Protein AF-I0PYH5-F1 (afdb_monomer_lite)

Structure (mmCIF, N/CA/C/O backbone):
data_AF-I0PYH5-F1
#
_entry.id   AF-I0PYH5-F1
#
loop_
_atom_site.group_PDB
_atom_site.id
_atom_site.type_symbol
_atom_site.label_atom_id
_atom_site.label_alt_id
_atom_site.label_comp_id
_atom_site.label_asym_id
_atom_site.label_entity_id
_atom_site.label_seq_id
_atom_site.pdbx_PDB_ins_code
_atom_site.Cartn_x
_atom_site.Cartn_y
_atom_site.Cartn_z
_atom_site.occupancy
_atom_site.B_iso_or_equiv
_atom_site.auth_seq_id
_atom_site.auth_comp_id
_atom_site.auth_asym_id
_atom_site.auth_atom_id
_atom_site.pdbx_PDB_model_num
ATOM 1 N N . MET A 1 1 ? 1.969 15.419 29.209 1.00 42.38 1 MET A N 1
ATOM 2 C CA . MET A 1 1 ? 2.227 13.963 29.128 1.00 42.38 1 MET A CA 1
ATOM 3 C C . MET A 1 1 ? 2.854 13.671 27.768 1.00 42.38 1 MET A C 1
ATOM 5 O O . MET A 1 1 ? 2.198 13.910 26.761 1.00 42.38 1 MET A O 1
ATOM 9 N N . MET A 1 2 ? 4.132 13.279 27.702 1.00 46.84 2 MET A N 1
ATOM 10 C CA . MET A 1 2 ? 4.764 12.948 26.416 1.00 46.84 2 MET A CA 1
ATOM 11 C C . MET A 1 2 ? 4.139 11.667 25.868 1.00 46.84 2 MET A C 1
ATOM 13 O O . MET A 1 2 ? 4.071 10.659 26.568 1.00 46.84 2 MET A O 1
ATOM 17 N N . LYS A 1 3 ? 3.662 11.707 24.624 1.00 62.41 3 LYS A N 1
ATOM 18 C CA . LYS A 1 3 ? 3.151 10.519 23.942 1.00 62.41 3 LYS A CA 1
ATOM 19 C C . LYS A 1 3 ? 4.318 9.551 23.740 1.00 62.41 3 LYS A C 1
ATOM 21 O O . LYS A 1 3 ? 5.244 9.860 22.994 1.00 62.41 3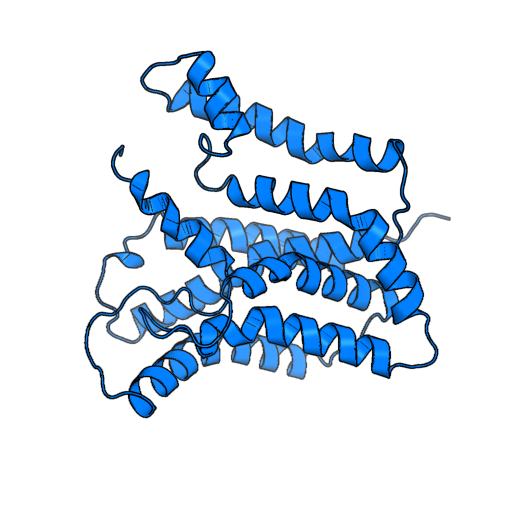 LYS A O 1
ATOM 26 N N . GLN A 1 4 ? 4.281 8.409 24.421 1.00 73.75 4 GLN A N 1
ATOM 27 C CA . GLN A 1 4 ? 5.306 7.378 24.297 1.00 73.75 4 GLN A CA 1
ATOM 28 C C . GLN A 1 4 ? 5.344 6.867 22.849 1.00 73.75 4 GLN A C 1
ATOM 30 O O . GLN A 1 4 ? 4.302 6.625 22.233 1.00 73.75 4 GLN A O 1
ATOM 35 N N . ARG A 1 5 ? 6.547 6.779 22.277 1.00 79.62 5 ARG A N 1
ATOM 36 C CA . ARG A 1 5 ? 6.748 6.363 20.886 1.00 79.62 5 ARG A CA 1
ATOM 37 C C . ARG A 1 5 ? 6.525 4.858 20.761 1.00 79.62 5 ARG A C 1
ATOM 39 O O . ARG A 1 5 ? 7.160 4.077 21.462 1.00 79.62 5 ARG A O 1
ATOM 46 N N . GLU A 1 6 ? 5.649 4.460 19.846 1.00 84.06 6 GLU A N 1
ATOM 47 C CA . GLU A 1 6 ? 5.423 3.053 19.517 1.00 84.06 6 GLU A CA 1
ATOM 48 C C . GLU A 1 6 ? 6.505 2.581 18.537 1.00 84.06 6 GLU A C 1
ATOM 50 O O . GLU A 1 6 ? 6.592 3.081 17.418 1.00 84.06 6 GLU A O 1
ATOM 55 N N . ILE A 1 7 ? 7.327 1.615 18.953 1.00 88.06 7 ILE A N 1
ATOM 56 C CA . ILE A 1 7 ? 8.445 1.099 18.142 1.00 88.06 7 ILE A CA 1
ATOM 57 C C . ILE A 1 7 ? 7.942 0.229 16.975 1.00 88.06 7 ILE A C 1
ATOM 59 O O . ILE A 1 7 ? 8.527 0.237 15.895 1.00 88.06 7 ILE A O 1
ATOM 63 N N . GLY A 1 8 ? 6.832 -0.494 17.163 1.00 87.38 8 GLY A N 1
ATOM 64 C CA . GLY A 1 8 ? 6.291 -1.434 16.172 1.00 87.38 8 GLY A CA 1
ATOM 65 C C . GLY A 1 8 ? 6.062 -0.817 14.784 1.00 87.38 8 GLY A C 1
ATOM 66 O O . GLY A 1 8 ? 6.640 -1.306 13.813 1.00 87.38 8 GLY A O 1
ATOM 67 N N . PRO A 1 9 ? 5.291 0.280 14.660 1.00 90.25 9 PRO A N 1
ATOM 68 C CA . PRO A 1 9 ? 5.070 0.936 13.372 1.00 90.25 9 PRO A CA 1
ATOM 69 C C . PRO A 1 9 ? 6.349 1.426 12.682 1.00 90.25 9 PRO A C 1
ATOM 71 O O . PRO A 1 9 ? 6.395 1.468 11.454 1.00 90.25 9 PRO A O 1
ATOM 74 N N . ASP A 1 10 ? 7.386 1.783 13.443 1.00 91.56 10 ASP A N 1
ATOM 75 C CA . ASP A 1 10 ? 8.669 2.200 12.875 1.00 91.56 10 ASP A CA 1
ATOM 76 C C . ASP A 1 10 ? 9.444 1.011 12.297 1.00 91.56 10 ASP A C 1
ATOM 78 O O . ASP A 1 10 ? 9.958 1.117 11.187 1.00 91.56 10 ASP A O 1
ATOM 82 N N . ILE A 1 11 ? 9.442 -0.144 12.975 1.00 90.94 11 ILE A N 1
ATOM 83 C CA . ILE A 1 11 ? 10.010 -1.392 12.435 1.00 90.94 11 ILE A CA 1
ATOM 84 C C . ILE A 1 11 ? 9.300 -1.782 11.137 1.00 90.94 11 ILE A C 1
ATOM 86 O O . ILE A 1 11 ? 9.958 -2.062 10.136 1.00 90.94 11 ILE A O 1
ATOM 90 N N . ILE A 1 12 ? 7.963 -1.764 11.132 1.00 91.44 12 ILE A N 1
ATOM 91 C CA . ILE A 1 12 ? 7.174 -2.110 9.942 1.00 91.44 12 ILE A CA 1
ATOM 92 C C . ILE A 1 12 ? 7.455 -1.136 8.795 1.00 91.44 12 ILE A C 1
ATOM 94 O O . ILE A 1 12 ? 7.574 -1.565 7.650 1.00 91.44 12 ILE A O 1
ATOM 98 N N . ARG A 1 13 ? 7.610 0.162 9.084 1.00 92.12 13 ARG A N 1
ATOM 99 C CA . ARG A 1 13 ? 7.953 1.163 8.068 1.00 92.12 13 ARG A CA 1
ATOM 100 C C . ARG A 1 13 ? 9.340 0.912 7.479 1.00 92.12 13 ARG A C 1
ATOM 102 O O . ARG A 1 13 ? 9.485 0.956 6.263 1.00 92.12 13 ARG A O 1
ATOM 109 N N . THR A 1 14 ? 10.338 0.624 8.313 1.00 93.81 14 THR A N 1
ATOM 110 C CA . THR A 1 14 ? 11.689 0.287 7.842 1.00 93.81 14 THR A CA 1
ATOM 111 C C . THR A 1 14 ? 11.676 -0.984 6.996 1.00 93.81 14 THR A C 1
ATOM 113 O O . THR A 1 14 ? 12.251 -0.995 5.911 1.00 93.81 14 THR A O 1
ATOM 116 N N . LEU A 1 15 ? 10.960 -2.024 7.435 1.00 91.56 15 LEU A N 1
ATOM 117 C CA . LEU A 1 15 ? 10.796 -3.255 6.664 1.00 91.56 15 LEU A CA 1
ATOM 118 C C . LEU A 1 15 ? 10.130 -2.986 5.308 1.00 91.56 15 LEU A C 1
ATOM 120 O O . LEU A 1 15 ? 10.622 -3.462 4.293 1.00 91.56 15 LEU A O 1
ATOM 124 N N . ALA A 1 16 ? 9.062 -2.185 5.273 1.00 90.81 16 ALA A N 1
ATOM 125 C CA . ALA A 1 16 ? 8.373 -1.829 4.036 1.00 90.81 16 ALA A CA 1
ATOM 126 C C . ALA A 1 16 ? 9.306 -1.134 3.031 1.00 90.81 16 ALA A C 1
ATOM 128 O O . ALA A 1 16 ? 9.303 -1.490 1.854 1.00 90.81 16 ALA A O 1
ATOM 129 N N . ILE A 1 17 ? 10.143 -0.195 3.494 1.00 91.88 17 ILE A N 1
ATOM 130 C CA . ILE A 1 17 ? 11.140 0.489 2.653 1.00 91.88 17 ILE A CA 1
ATOM 131 C C . ILE A 1 17 ? 12.139 -0.519 2.076 1.00 91.88 17 ILE A C 1
ATOM 133 O O . ILE A 1 17 ? 12.365 -0.524 0.868 1.00 91.88 17 ILE A O 1
ATOM 137 N N . VAL A 1 18 ? 12.697 -1.397 2.916 1.00 92.12 18 VAL A N 1
ATOM 138 C CA . VAL A 1 18 ? 13.631 -2.444 2.470 1.00 92.12 18 VAL A CA 1
ATOM 139 C C . VAL A 1 18 ? 12.963 -3.357 1.439 1.00 92.12 18 VAL A C 1
ATOM 141 O O . VAL A 1 18 ? 13.536 -3.603 0.383 1.00 92.12 18 VAL A O 1
ATOM 144 N N . CYS A 1 19 ? 11.728 -3.796 1.694 1.00 87.81 19 CYS A N 1
ATOM 145 C CA . CYS A 1 19 ? 10.962 -4.623 0.766 1.00 87.81 19 CYS A CA 1
ATOM 146 C C . CYS A 1 19 ? 10.748 -3.947 -0.592 1.00 87.81 19 CYS A C 1
ATOM 148 O O . CYS A 1 19 ? 10.952 -4.595 -1.613 1.00 87.81 19 CYS A O 1
ATOM 150 N N . VAL A 1 20 ? 10.398 -2.657 -0.626 1.00 86.50 20 VAL A N 1
ATOM 151 C CA . VAL A 1 20 ? 10.224 -1.912 -1.886 1.00 86.50 20 VAL A CA 1
ATOM 152 C C . VAL A 1 20 ? 11.539 -1.826 -2.663 1.00 86.50 20 VAL A C 1
ATOM 154 O O . VAL A 1 20 ? 11.567 -2.156 -3.847 1.00 86.50 20 VAL A O 1
ATOM 157 N N . VAL A 1 21 ? 12.642 -1.458 -2.003 1.00 87.88 21 VAL A N 1
ATOM 158 C CA . VAL A 1 21 ? 13.963 -1.363 -2.650 1.00 87.88 21 VAL A CA 1
ATOM 159 C C . VAL A 1 21 ? 14.399 -2.720 -3.210 1.00 87.88 21 VAL A C 1
ATOM 161 O O . VAL A 1 21 ? 14.763 -2.816 -4.382 1.00 87.88 21 VAL A O 1
ATOM 164 N N . CYS A 1 22 ? 14.304 -3.785 -2.410 1.00 85.81 22 CYS A N 1
ATOM 165 C CA . CYS A 1 22 ? 14.630 -5.138 -2.856 1.00 85.81 22 CYS A CA 1
ATOM 166 C C . CYS A 1 22 ? 13.692 -5.614 -3.977 1.00 85.81 22 CYS A C 1
ATOM 168 O O . CYS A 1 22 ? 14.152 -6.235 -4.931 1.00 85.81 22 CYS A O 1
ATOM 170 N N . GLY A 1 23 ? 12.397 -5.302 -3.908 1.00 81.25 23 GLY A N 1
ATOM 171 C CA . GLY A 1 23 ? 11.419 -5.669 -4.932 1.00 81.25 23 GLY A CA 1
ATOM 172 C C . GLY A 1 23 ? 11.728 -5.047 -6.297 1.00 81.25 23 GLY A C 1
ATOM 173 O O . GLY A 1 23 ? 11.712 -5.752 -7.310 1.00 81.25 23 GLY A O 1
ATOM 174 N N . HIS A 1 24 ? 12.092 -3.759 -6.327 1.00 80.50 24 HIS A N 1
ATOM 175 C CA . HIS A 1 24 ? 12.558 -3.097 -7.551 1.00 80.50 24 HIS A CA 1
ATOM 176 C C . HIS A 1 24 ? 13.900 -3.648 -8.032 1.00 80.50 24 HIS A C 1
ATOM 178 O O . HIS A 1 24 ? 14.082 -3.849 -9.230 1.00 80.50 24 HIS A O 1
ATOM 184 N N . PHE A 1 25 ? 14.831 -3.950 -7.125 1.00 82.88 25 PHE A N 1
ATOM 185 C CA . PHE A 1 25 ? 16.087 -4.590 -7.508 1.00 82.88 25 PHE A CA 1
ATOM 186 C C . PHE A 1 25 ? 15.832 -5.912 -8.249 1.00 82.88 25 PHE A C 1
ATOM 188 O O . PHE A 1 25 ? 16.255 -6.057 -9.392 1.00 82.88 25 PHE A O 1
ATOM 195 N N . PHE A 1 26 ? 15.052 -6.826 -7.664 1.00 74.38 26 PHE A N 1
ATOM 196 C CA . PHE A 1 26 ? 14.751 -8.121 -8.283 1.00 74.38 26 PHE A CA 1
ATOM 197 C C . PHE A 1 26 ? 13.955 -8.003 -9.585 1.00 74.38 26 PHE A C 1
ATOM 199 O O . PHE A 1 26 ? 14.186 -8.773 -10.512 1.00 74.38 26 PHE A O 1
ATOM 206 N N . THR A 1 27 ? 13.011 -7.068 -9.674 1.00 70.12 27 THR A N 1
ATOM 207 C CA . THR A 1 27 ? 12.113 -6.986 -10.837 1.00 70.12 27 THR A CA 1
ATOM 208 C C . THR A 1 27 ? 12.753 -6.291 -12.038 1.00 70.12 27 THR A C 1
ATOM 210 O O . THR A 1 27 ? 12.407 -6.621 -13.168 1.00 70.12 27 THR A O 1
ATOM 213 N N . VAL A 1 28 ? 13.681 -5.361 -11.800 1.00 71.06 28 VAL A N 1
ATOM 214 C CA . VAL A 1 28 ? 14.139 -4.391 -12.812 1.00 71.06 28 VAL A CA 1
ATOM 215 C C . VAL A 1 28 ? 15.631 -4.503 -13.089 1.00 71.06 28 VAL A C 1
ATOM 217 O O . VAL A 1 28 ? 16.071 -4.252 -14.202 1.00 71.06 28 VAL A O 1
ATOM 220 N N . ASN A 1 29 ? 16.418 -4.876 -12.079 1.00 76.12 29 ASN A N 1
ATOM 221 C CA . ASN A 1 29 ? 17.879 -4.893 -12.155 1.00 76.12 29 ASN A CA 1
ATOM 222 C C . ASN A 1 29 ? 18.447 -6.317 -12.197 1.00 76.12 29 ASN A C 1
ATOM 224 O O . ASN A 1 29 ? 19.650 -6.510 -12.035 1.00 76.12 29 ASN A O 1
ATOM 228 N N . THR A 1 30 ? 17.595 -7.327 -12.396 1.00 76.81 30 THR A N 1
ATOM 229 C CA . THR A 1 30 ? 18.032 -8.712 -12.587 1.00 76.81 30 THR A CA 1
ATOM 230 C C . THR A 1 30 ? 17.324 -9.334 -13.788 1.00 76.81 30 THR A C 1
ATOM 232 O O . THR A 1 30 ? 16.155 -9.024 -14.028 1.00 76.81 30 THR A O 1
ATOM 235 N N . PRO A 1 31 ? 17.970 -10.272 -14.504 1.00 75.88 31 PRO A N 1
ATOM 236 C CA . PRO A 1 31 ? 17.343 -10.994 -15.608 1.00 75.88 31 PRO A CA 1
ATOM 237 C C . PRO A 1 31 ? 16.357 -12.070 -15.120 1.00 75.88 31 PRO A C 1
ATOM 239 O O . PRO A 1 31 ? 15.956 -12.922 -15.902 1.00 75.88 31 PRO A O 1
ATOM 242 N N . TYR A 1 32 ? 15.947 -12.064 -13.843 1.00 71.44 32 TYR A N 1
ATOM 243 C CA . TYR A 1 32 ? 15.114 -13.111 -13.238 1.00 71.44 32 TYR A CA 1
ATOM 244 C C . TYR A 1 32 ? 13.822 -13.389 -14.023 1.00 71.44 32 TYR A C 1
ATOM 246 O O . TYR A 1 32 ? 13.386 -14.531 -14.109 1.00 71.44 32 TYR A O 1
ATOM 254 N N . ASN A 1 33 ? 13.216 -12.356 -14.618 1.00 70.00 33 ASN A N 1
ATOM 255 C CA . ASN A 1 33 ? 11.992 -12.493 -15.418 1.00 70.00 33 ASN A CA 1
ATOM 256 C C . ASN A 1 33 ? 12.241 -12.939 -16.871 1.00 70.00 33 ASN A C 1
ATOM 258 O O . ASN A 1 33 ? 11.284 -13.148 -17.606 1.00 70.00 33 ASN A O 1
ATOM 262 N N . GLN A 1 34 ? 13.500 -13.026 -17.297 1.00 72.69 34 GLN A N 1
ATOM 263 C CA . GLN A 1 34 ? 13.917 -13.299 -18.678 1.00 72.69 34 GLN A CA 1
ATOM 264 C C . GLN A 1 34 ? 14.589 -14.671 -18.828 1.00 72.69 34 GLN A C 1
ATOM 266 O O . GLN A 1 34 ? 14.938 -15.067 -19.936 1.00 72.69 34 GLN A O 1
ATOM 271 N N . VAL A 1 35 ? 14.786 -15.392 -17.724 1.00 73.56 35 VAL A N 1
ATOM 272 C CA . VAL A 1 35 ? 15.445 -16.700 -17.695 1.00 73.56 35 V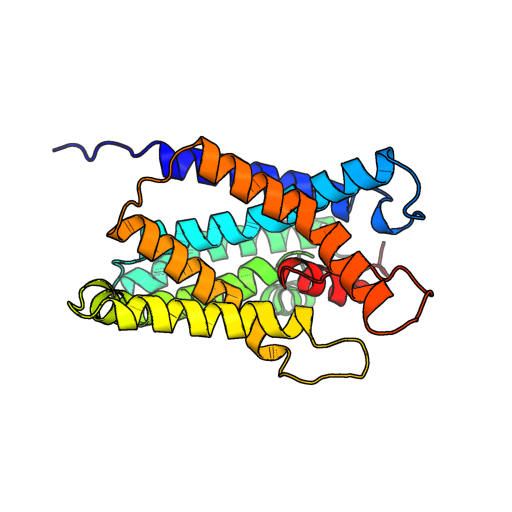AL A CA 1
ATOM 273 C C . VAL A 1 35 ? 14.453 -17.797 -17.324 1.00 73.56 35 VAL A C 1
ATOM 275 O O . VAL A 1 35 ? 13.476 -17.561 -16.610 1.00 73.56 35 VAL A O 1
ATOM 278 N N . LEU A 1 36 ? 14.711 -19.012 -17.808 1.00 70.81 36 LEU A N 1
ATOM 279 C CA . LEU A 1 36 ? 13.905 -20.183 -17.478 1.00 70.81 36 LEU A CA 1
ATOM 280 C C . LEU A 1 36 ? 13.942 -20.452 -15.968 1.00 70.81 36 LEU A C 1
ATOM 282 O O . LEU A 1 36 ? 14.984 -20.356 -15.316 1.00 70.81 36 LEU A O 1
ATOM 286 N N . PHE A 1 37 ? 12.785 -20.792 -15.405 1.00 72.19 37 PHE A N 1
ATOM 287 C CA . PHE A 1 37 ? 12.677 -21.144 -13.996 1.00 72.19 37 PHE A CA 1
ATOM 288 C C . PHE A 1 37 ? 13.146 -22.589 -13.792 1.00 72.19 37 PHE A C 1
ATOM 290 O O . PHE A 1 37 ? 12.361 -23.527 -13.914 1.00 72.19 37 PHE A O 1
ATOM 297 N N . GLU A 1 38 ? 14.429 -22.771 -13.480 1.00 72.56 38 GLU A N 1
ATOM 298 C CA . GLU A 1 38 ? 15.029 -24.096 -13.306 1.00 72.56 38 GLU A CA 1
ATOM 299 C C . GLU A 1 38 ? 15.900 -24.188 -12.042 1.00 72.56 38 GLU A C 1
ATOM 301 O O . GLU A 1 38 ? 16.712 -23.313 -11.734 1.00 72.56 38 GLU A O 1
ATOM 306 N N . GLY A 1 39 ? 15.736 -25.286 -11.298 1.00 76.19 39 GLY A N 1
ATOM 307 C CA . GLY A 1 39 ? 16.551 -25.613 -10.127 1.00 76.19 39 GLY A CA 1
ATOM 308 C C . GLY A 1 39 ? 16.188 -24.880 -8.825 1.00 76.19 39 GLY A C 1
ATOM 309 O O . GLY A 1 39 ? 15.356 -23.974 -8.763 1.00 76.19 39 GLY A O 1
ATOM 310 N N . GLY A 1 40 ? 16.841 -25.295 -7.733 1.00 72.31 40 GLY A N 1
ATOM 311 C CA . GLY A 1 40 ? 16.576 -24.772 -6.384 1.00 72.31 40 GLY A CA 1
ATOM 312 C C . GLY A 1 40 ? 16.996 -23.310 -6.176 1.00 72.31 40 GLY A C 1
ATOM 313 O O . GLY A 1 40 ? 16.392 -22.610 -5.365 1.00 72.31 40 GLY A O 1
ATOM 314 N N . GLY A 1 41 ? 17.989 -22.824 -6.929 1.00 77.62 41 GLY A N 1
ATOM 315 C CA . GLY A 1 41 ? 18.433 -21.427 -6.869 1.00 77.62 41 GLY A CA 1
ATOM 316 C C . GLY A 1 41 ? 17.365 -20.449 -7.368 1.00 77.62 41 GLY A C 1
ATOM 317 O O . GLY A 1 41 ? 17.044 -19.483 -6.674 1.00 77.62 41 GLY A O 1
ATOM 318 N N . MET A 1 42 ? 16.746 -20.751 -8.514 1.00 73.31 42 MET A N 1
ATOM 319 C CA . MET A 1 42 ? 15.637 -19.965 -9.071 1.00 73.31 42 MET A CA 1
ATOM 320 C C . MET A 1 42 ? 14.393 -20.005 -8.179 1.00 73.31 42 MET A C 1
ATOM 322 O O . MET A 1 42 ? 13.704 -18.991 -8.037 1.00 73.31 42 MET A O 1
ATOM 326 N N . LEU A 1 43 ? 14.141 -21.143 -7.520 1.00 73.44 43 LEU A N 1
ATOM 327 C CA . LEU A 1 43 ? 13.081 -21.268 -6.520 1.00 73.44 43 LEU A CA 1
ATOM 328 C C . LEU A 1 43 ? 13.320 -20.348 -5.320 1.00 73.44 43 LEU A C 1
ATOM 330 O O . LEU A 1 43 ? 12.421 -19.598 -4.942 1.00 73.44 43 LEU A O 1
ATOM 334 N N . LEU A 1 44 ? 14.529 -20.351 -4.753 1.00 78.25 44 LEU A N 1
ATOM 335 C CA . LEU A 1 44 ? 14.878 -19.473 -3.635 1.00 78.25 44 LEU A CA 1
ATOM 336 C C . LEU A 1 44 ? 14.740 -17.993 -4.018 1.00 78.25 44 LEU A C 1
ATOM 338 O O . LEU A 1 44 ? 14.130 -17.218 -3.281 1.00 78.25 44 LEU A O 1
ATOM 342 N N . GLN A 1 45 ? 15.258 -17.603 -5.184 1.00 76.69 45 GLN A N 1
ATOM 343 C CA . GLN A 1 45 ? 15.110 -16.243 -5.705 1.00 76.69 45 GLN A CA 1
ATOM 344 C C . GLN A 1 45 ? 13.642 -15.875 -5.949 1.00 76.69 45 GLN A C 1
ATOM 346 O O . GLN A 1 45 ? 13.243 -14.753 -5.650 1.00 76.69 45 GLN A O 1
ATOM 351 N N . GLY A 1 46 ? 12.816 -16.821 -6.404 1.00 75.19 46 GLY A N 1
ATOM 352 C CA . GLY A 1 46 ? 11.372 -16.635 -6.551 1.00 75.19 46 GLY A CA 1
ATOM 353 C C . GLY A 1 46 ? 10.668 -16.383 -5.227 1.00 75.19 46 GLY A C 1
ATOM 354 O O . GLY A 1 46 ? 9.875 -15.448 -5.126 1.00 75.19 46 GLY A O 1
ATOM 355 N N . CYS A 1 47 ? 11.012 -17.145 -4.189 1.00 74.50 47 CYS A N 1
ATOM 356 C CA . CYS A 1 47 ? 10.503 -16.924 -2.836 1.00 74.50 47 CYS A CA 1
ATOM 357 C C . CYS A 1 47 ? 10.918 -15.550 -2.290 1.00 74.50 47 CYS A C 1
ATOM 359 O O . CYS A 1 47 ? 10.090 -14.832 -1.730 1.00 74.50 47 CYS A O 1
ATOM 361 N N . LEU A 1 48 ? 12.180 -15.153 -2.484 1.00 78.25 48 LEU A N 1
ATOM 362 C CA . LEU A 1 48 ? 12.675 -13.838 -2.067 1.00 78.25 48 LEU A CA 1
ATOM 363 C C . LEU A 1 48 ? 11.982 -12.708 -2.832 1.00 78.25 48 LEU A C 1
ATOM 365 O O . LEU A 1 48 ? 11.522 -11.744 -2.220 1.00 78.25 48 LEU A O 1
ATOM 369 N N . LYS A 1 49 ? 11.841 -12.838 -4.154 1.00 75.81 49 LYS A N 1
ATOM 370 C CA . LYS A 1 49 ? 11.119 -11.873 -4.985 1.00 75.81 49 LYS A CA 1
ATOM 371 C C . LYS A 1 49 ? 9.667 -11.750 -4.529 1.00 75.81 49 LYS A C 1
ATOM 373 O O . LYS A 1 49 ? 9.196 -10.630 -4.348 1.00 75.81 49 LYS A O 1
ATOM 378 N N . ALA A 1 50 ? 8.977 -12.869 -4.301 1.00 72.69 50 ALA A N 1
ATOM 379 C CA . ALA A 1 50 ? 7.608 -12.876 -3.796 1.00 72.69 50 ALA A CA 1
ATOM 380 C C . ALA A 1 50 ? 7.516 -12.177 -2.435 1.00 72.69 50 ALA A C 1
ATOM 382 O O . ALA A 1 50 ? 6.668 -11.311 -2.258 1.00 72.69 50 ALA A O 1
ATOM 383 N N . PHE A 1 51 ? 8.423 -12.472 -1.505 1.00 76.06 51 PHE A N 1
ATOM 384 C CA . PHE A 1 51 ? 8.473 -11.804 -0.207 1.00 76.06 51 PHE A CA 1
ATOM 385 C C . PHE A 1 51 ? 8.653 -10.284 -0.345 1.00 76.06 51 PHE A C 1
ATOM 387 O O . PHE A 1 51 ? 7.842 -9.508 0.156 1.00 76.06 51 PHE A O 1
ATOM 394 N N . PHE A 1 52 ? 9.683 -9.829 -1.059 1.00 79.44 52 PHE A N 1
ATOM 395 C CA . PHE A 1 52 ? 9.994 -8.401 -1.134 1.00 79.44 52 PHE A CA 1
ATOM 396 C C . PHE A 1 52 ? 8.966 -7.606 -1.952 1.00 79.44 52 PHE A C 1
ATOM 398 O O . PHE A 1 52 ? 8.514 -6.554 -1.498 1.00 79.44 52 PHE A O 1
ATOM 405 N N . CYS A 1 53 ? 8.529 -8.123 -3.104 1.00 73.81 53 CYS A N 1
ATOM 406 C CA . CYS A 1 53 ? 7.565 -7.427 -3.963 1.00 73.81 53 CYS A CA 1
ATOM 407 C C . CYS A 1 53 ? 6.162 -7.378 -3.344 1.00 73.81 53 CYS A C 1
ATOM 409 O O . CYS A 1 53 ? 5.466 -6.374 -3.484 1.00 73.81 53 CYS A O 1
ATOM 411 N N . ASN A 1 54 ? 5.750 -8.434 -2.634 1.00 72.00 54 ASN A N 1
ATOM 412 C CA . ASN A 1 54 ? 4.375 -8.551 -2.147 1.00 72.00 54 ASN A CA 1
ATOM 413 C C . ASN A 1 54 ? 4.170 -7.976 -0.743 1.00 72.00 54 ASN A C 1
ATOM 415 O O . ASN A 1 54 ? 3.026 -7.763 -0.362 1.00 72.00 54 ASN A O 1
ATOM 419 N N . LEU A 1 55 ? 5.223 -7.698 0.037 1.00 78.44 55 LEU A N 1
ATOM 420 C CA . LEU A 1 55 ? 5.061 -7.084 1.363 1.00 78.44 55 LEU A CA 1
ATOM 421 C C . LEU A 1 55 ? 5.192 -5.560 1.368 1.00 78.44 55 LEU A C 1
ATOM 423 O O . LEU A 1 55 ? 4.477 -4.913 2.129 1.00 78.44 55 LEU A O 1
ATOM 427 N N . GLY A 1 56 ? 6.057 -4.968 0.539 1.00 84.38 56 GLY A N 1
ATOM 428 C CA . GLY A 1 56 ? 6.382 -3.537 0.630 1.00 84.38 56 GLY A CA 1
ATOM 429 C C . GLY A 1 56 ? 5.151 -2.623 0.593 1.00 84.38 56 GLY A C 1
ATOM 430 O O . GLY A 1 56 ? 4.854 -1.922 1.564 1.00 84.38 56 GLY A O 1
ATOM 431 N N . VAL A 1 57 ? 4.395 -2.674 -0.508 1.00 86.19 57 VAL A N 1
ATOM 432 C CA . VAL A 1 57 ? 3.190 -1.849 -0.698 1.00 86.19 57 VAL A CA 1
ATOM 433 C C . VAL A 1 57 ? 2.110 -2.161 0.349 1.00 86.19 57 VAL A C 1
ATOM 435 O O . VAL A 1 57 ? 1.618 -1.218 0.979 1.00 86.19 57 VAL A O 1
ATOM 438 N N . PRO A 1 58 ? 1.758 -3.434 0.627 1.00 89.25 58 PRO A N 1
ATOM 439 C CA . PRO A 1 58 ? 0.746 -3.716 1.637 1.00 89.25 58 PRO A CA 1
ATOM 440 C C . PRO A 1 58 ? 1.074 -3.238 3.045 1.00 89.25 58 PRO A C 1
ATOM 442 O O . PRO A 1 58 ? 0.181 -2.760 3.746 1.00 89.25 58 PRO A O 1
ATOM 445 N N . LEU A 1 59 ? 2.344 -3.300 3.454 1.00 91.00 59 LEU A N 1
ATOM 446 C CA . LEU A 1 59 ? 2.769 -2.761 4.742 1.00 91.00 59 LEU A CA 1
ATOM 447 C C . LEU A 1 59 ? 2.533 -1.242 4.821 1.00 91.00 59 LEU A C 1
ATOM 449 O O . LEU A 1 59 ? 2.030 -0.764 5.838 1.00 91.00 59 LEU A O 1
ATOM 453 N N . PHE A 1 60 ? 2.810 -0.477 3.757 1.00 93.19 60 PHE A N 1
ATOM 454 C CA . PHE A 1 60 ? 2.513 0.963 3.725 1.00 93.19 60 PHE A CA 1
ATOM 455 C C . PHE A 1 60 ? 1.014 1.269 3.804 1.00 93.19 60 PHE A C 1
ATOM 457 O O . PHE A 1 60 ? 0.604 2.209 4.493 1.00 93.19 60 PHE A O 1
ATOM 464 N N . LEU A 1 61 ? 0.185 0.466 3.140 1.00 94.88 61 LEU A N 1
ATOM 465 C CA . LEU A 1 61 ? -1.269 0.618 3.168 1.00 94.88 61 LEU A CA 1
ATOM 466 C C . LEU A 1 61 ? -1.847 0.298 4.552 1.00 94.88 61 LEU A C 1
ATOM 468 O O . LEU A 1 61 ? -2.652 1.070 5.079 1.00 94.88 61 LEU A O 1
ATOM 472 N N . MET A 1 62 ? -1.356 -0.759 5.202 1.00 95.38 62 MET A N 1
ATOM 473 C CA . MET A 1 62 ? -1.707 -1.059 6.592 1.00 95.38 62 MET A CA 1
ATOM 474 C C . MET A 1 62 ? -1.228 0.034 7.554 1.00 95.38 62 MET A C 1
ATOM 476 O O . MET A 1 62 ? -1.985 0.450 8.425 1.00 95.38 62 MET A O 1
ATOM 480 N N . LEU A 1 63 ? -0.015 0.571 7.390 1.00 95.56 63 LEU A N 1
ATOM 481 C CA . LEU A 1 63 ? 0.444 1.715 8.189 1.00 95.56 63 LEU A CA 1
ATOM 482 C C . LEU A 1 63 ? -0.448 2.946 7.978 1.00 95.56 63 LEU A C 1
ATOM 484 O O . LEU A 1 63 ? -0.740 3.670 8.930 1.00 95.56 63 LEU A O 1
ATOM 488 N N . THR A 1 64 ? -0.917 3.168 6.750 1.00 95.62 64 THR A N 1
ATOM 489 C CA . THR A 1 64 ? -1.853 4.254 6.434 1.00 95.62 64 THR A CA 1
ATOM 490 C C . THR A 1 64 ? -3.164 4.075 7.195 1.00 95.62 64 THR A C 1
ATOM 492 O O . THR A 1 64 ? -3.613 5.025 7.837 1.00 95.62 64 THR A O 1
ATOM 495 N N . GLY A 1 65 ? -3.733 2.866 7.200 1.00 96.38 65 GLY A N 1
ATOM 496 C CA . GLY A 1 65 ? -4.875 2.505 8.045 1.00 96.38 65 GLY A CA 1
ATOM 497 C C . GLY A 1 65 ? -4.608 2.757 9.523 1.00 96.38 65 GLY A C 1
ATOM 498 O O . GLY A 1 65 ? -5.337 3.494 10.179 1.00 96.38 65 GLY A O 1
ATOM 499 N N . TYR A 1 66 ? -3.496 2.227 10.026 1.00 95.75 66 TYR A N 1
ATOM 500 C CA . TYR A 1 66 ? -3.112 2.302 11.432 1.00 95.75 66 TYR A CA 1
ATOM 501 C C . TYR A 1 66 ? -3.021 3.742 11.961 1.00 95.75 66 TYR A C 1
ATOM 503 O O . TYR A 1 66 ? -3.480 4.038 13.066 1.00 95.75 66 TYR A O 1
ATOM 511 N N . PHE A 1 67 ? -2.431 4.654 11.183 1.00 94.75 67 PHE A N 1
ATOM 512 C CA . PHE A 1 67 ? -2.242 6.044 11.604 1.00 94.75 67 PHE A CA 1
ATOM 513 C C . PHE A 1 67 ? -3.427 6.957 11.296 1.00 94.75 67 PHE A C 1
ATOM 515 O O . PHE A 1 67 ? -3.611 7.962 11.992 1.00 94.75 67 PHE A O 1
ATOM 522 N N . ASN A 1 68 ? -4.219 6.638 10.270 1.00 95.25 68 ASN A N 1
ATOM 523 C CA . ASN A 1 68 ? -5.280 7.520 9.799 1.00 95.25 68 ASN A CA 1
ATOM 524 C C . ASN A 1 68 ? -6.691 7.056 10.165 1.00 95.25 68 ASN A C 1
ATOM 526 O O . ASN A 1 68 ? -7.617 7.785 9.830 1.00 95.25 68 ASN A O 1
ATOM 530 N N . CYS A 1 69 ? -6.876 5.942 10.884 1.00 94.50 69 CYS A N 1
ATOM 531 C CA . CYS A 1 69 ? -8.202 5.384 11.202 1.00 94.50 69 CYS A CA 1
ATOM 532 C C . CYS A 1 69 ? -9.107 6.265 12.090 1.00 94.50 69 CYS A C 1
ATOM 534 O O . CYS A 1 69 ? -10.246 5.911 12.366 1.00 94.50 69 CYS A O 1
ATOM 536 N N . LYS A 1 70 ? -8.588 7.393 12.592 1.00 92.88 70 LYS A N 1
ATOM 537 C CA . LYS A 1 70 ? -9.319 8.383 13.405 1.00 92.88 70 LYS A CA 1
ATOM 538 C C . LYS A 1 70 ? -9.375 9.763 12.745 1.00 92.88 70 LYS A C 1
ATOM 540 O O . LYS A 1 70 ? -9.539 10.772 13.423 1.00 92.88 70 LYS A O 1
ATOM 545 N N . LYS A 1 71 ? -9.077 9.850 11.447 1.00 93.81 71 LYS A N 1
ATOM 546 C CA . LYS A 1 71 ? -9.090 11.119 10.714 1.00 93.81 71 LYS A CA 1
ATOM 547 C C . LYS A 1 71 ? -10.496 11.416 10.221 1.00 93.81 71 LYS A C 1
ATOM 549 O O . LYS A 1 71 ? -11.083 10.614 9.507 1.00 93.81 71 LYS A O 1
ATOM 554 N N . GLU A 1 72 ? -10.989 12.591 10.563 1.00 92.31 72 GLU A N 1
ATOM 555 C CA . GLU A 1 72 ? -12.304 13.058 10.141 1.00 92.31 72 GLU A CA 1
ATOM 556 C C . GLU A 1 72 ? -12.224 13.887 8.860 1.00 92.31 72 GLU A C 1
ATOM 558 O O . GLU A 1 72 ? -11.168 14.421 8.485 1.00 92.31 72 GLU A O 1
ATOM 563 N N . PHE A 1 73 ? -13.376 14.017 8.204 1.00 94.31 73 PHE A N 1
ATOM 564 C CA . PHE A 1 73 ? -13.530 14.852 7.026 1.00 94.31 73 PHE A CA 1
ATOM 565 C C . PHE A 1 73 ? -13.245 16.312 7.391 1.00 94.31 73 PHE A C 1
ATOM 567 O O . PHE A 1 73 ? -13.939 16.924 8.197 1.00 94.31 73 PHE A O 1
ATOM 574 N N . SER A 1 74 ? -12.192 16.882 6.809 1.00 94.75 74 SER A N 1
ATOM 575 C CA . SER A 1 74 ? -11.854 18.293 6.994 1.00 94.75 74 SER A CA 1
ATOM 576 C C . SER A 1 74 ? -10.954 18.789 5.868 1.00 94.75 74 SER A C 1
ATOM 578 O O . SER A 1 74 ? -10.100 18.056 5.368 1.00 94.75 74 SER A O 1
ATOM 580 N N . SER A 1 75 ? -11.063 20.071 5.512 1.00 92.81 75 SER A N 1
ATOM 581 C CA . SER A 1 75 ? -10.137 20.698 4.551 1.00 92.81 75 SER A CA 1
ATOM 582 C C . SER A 1 75 ? -8.674 20.589 5.019 1.00 92.81 75 SER A C 1
ATOM 584 O O . SER A 1 75 ? -7.762 20.295 4.241 1.00 92.81 75 SER A O 1
ATOM 586 N N . LYS A 1 76 ? -8.450 20.696 6.338 1.00 93.50 76 LYS A N 1
ATOM 587 C CA . LYS A 1 76 ? -7.134 20.500 6.959 1.00 93.50 76 LYS A CA 1
ATOM 588 C C . LYS A 1 76 ? -6.579 19.097 6.725 1.00 93.50 76 LYS A C 1
ATOM 590 O O . LYS A 1 76 ? -5.370 18.969 6.537 1.00 93.50 76 LYS A O 1
ATOM 595 N N . TYR A 1 77 ? -7.419 18.059 6.755 1.00 94.25 77 TYR A N 1
ATOM 596 C CA . TYR A 1 77 ? -7.000 16.698 6.430 1.00 94.25 77 TYR A CA 1
ATOM 597 C C . TYR A 1 77 ? -6.476 16.637 4.995 1.00 94.25 77 TYR A C 1
ATOM 599 O O . TYR A 1 77 ? -5.299 16.327 4.812 1.00 94.25 77 TYR A O 1
ATOM 607 N N . TYR A 1 78 ? -7.291 17.045 4.018 1.00 95.56 78 TYR A N 1
ATOM 608 C CA . TYR A 1 78 ? -6.942 16.968 2.598 1.00 95.56 78 TYR A CA 1
ATOM 609 C C . TYR A 1 78 ? -5.716 17.804 2.226 1.00 95.56 78 TYR A C 1
ATOM 611 O O . TYR A 1 78 ? -4.892 17.359 1.432 1.00 95.56 78 TYR A O 1
ATOM 619 N N . SER A 1 79 ? -5.497 18.952 2.875 1.00 93.69 79 SER A N 1
ATOM 620 C CA . SER A 1 79 ? -4.283 19.756 2.665 1.00 93.69 79 SER A CA 1
ATOM 621 C C . SER A 1 79 ? -2.982 19.002 2.998 1.00 93.69 79 SER A C 1
ATOM 623 O O . SER A 1 79 ? -1.919 19.358 2.490 1.00 93.69 79 SER A O 1
ATOM 625 N N . ASN A 1 80 ? -3.019 17.940 3.815 1.00 94.00 80 ASN A N 1
ATOM 626 C CA . ASN A 1 80 ? -1.816 17.165 4.139 1.00 94.00 80 ASN A CA 1
ATOM 627 C C . ASN A 1 80 ? -1.342 16.255 3.001 1.00 94.00 80 ASN A C 1
ATOM 629 O O . ASN A 1 80 ? -0.185 15.829 3.048 1.00 94.00 80 ASN A O 1
ATOM 633 N N . ILE A 1 81 ? -2.162 16.002 1.972 1.00 94.94 81 ILE A N 1
ATOM 634 C CA . ILE A 1 81 ? -1.757 15.193 0.811 1.00 94.94 81 ILE A CA 1
ATOM 635 C C . ILE A 1 81 ? -0.534 15.786 0.098 1.00 94.94 81 ILE A C 1
ATOM 637 O O . ILE A 1 81 ? 0.270 15.059 -0.480 1.00 94.94 81 ILE A O 1
ATOM 641 N N . LYS A 1 82 ? -0.307 17.101 0.238 1.00 94.69 82 LYS A N 1
ATOM 642 C CA . LYS A 1 82 ? 0.875 17.800 -0.284 1.00 94.69 82 LYS A CA 1
ATOM 643 C C . LYS A 1 82 ? 2.204 17.196 0.182 1.00 94.69 82 LYS A C 1
ATOM 645 O O . LYS A 1 82 ? 3.195 17.307 -0.524 1.00 94.69 82 LYS A O 1
ATOM 650 N N . ARG A 1 83 ? 2.231 16.513 1.334 1.00 92.94 83 ARG A N 1
ATOM 651 C CA . ARG A 1 83 ? 3.422 15.793 1.826 1.00 92.94 83 ARG A CA 1
ATOM 652 C C . ARG A 1 83 ? 3.828 14.618 0.934 1.00 92.94 83 ARG A C 1
ATOM 654 O O . ARG A 1 83 ? 4.967 14.187 1.017 1.00 92.94 83 ARG A O 1
ATOM 661 N N . VAL A 1 84 ? 2.906 14.114 0.116 1.00 92.88 84 VAL A N 1
ATOM 662 C CA . VAL A 1 84 ? 3.147 13.066 -0.882 1.00 92.88 84 VAL A CA 1
ATOM 663 C C . VAL A 1 84 ? 3.275 13.680 -2.276 1.00 92.88 84 VAL A C 1
ATOM 665 O O . VAL A 1 84 ? 4.209 13.353 -3.002 1.00 92.88 84 VAL A O 1
ATOM 668 N N . LEU A 1 85 ? 2.399 14.631 -2.623 1.00 94.06 85 LEU A N 1
ATOM 669 C CA . LEU A 1 85 ? 2.395 15.239 -3.958 1.00 94.06 85 LEU A CA 1
ATOM 670 C C . LEU A 1 85 ? 3.627 16.110 -4.241 1.00 94.06 85 LEU A C 1
ATOM 672 O O . LEU A 1 85 ? 4.104 16.114 -5.369 1.00 94.06 85 LEU A O 1
ATOM 676 N N . ILE A 1 86 ? 4.165 16.827 -3.244 1.00 95.19 86 ILE A N 1
ATOM 677 C CA . ILE A 1 86 ? 5.360 17.664 -3.440 1.00 95.19 86 ILE A CA 1
ATOM 678 C C . ILE A 1 86 ? 6.588 16.801 -3.774 1.00 95.19 86 ILE A C 1
ATOM 680 O O . ILE A 1 86 ? 7.193 17.055 -4.814 1.00 95.19 86 ILE A O 1
ATOM 684 N N . PRO A 1 87 ? 6.955 15.767 -2.982 1.00 94.19 87 PRO A N 1
ATOM 685 C CA . PRO A 1 87 ? 8.037 14.862 -3.369 1.00 94.19 87 PRO A CA 1
ATOM 686 C C . PRO A 1 87 ? 7.819 14.215 -4.737 1.00 94.19 87 PRO A C 1
ATOM 688 O O . PRO A 1 87 ? 8.755 14.159 -5.525 1.00 94.19 87 PRO A O 1
ATOM 691 N N . TYR A 1 88 ? 6.592 13.785 -5.048 1.00 94.00 88 TYR A N 1
ATOM 692 C CA . TYR A 1 88 ? 6.271 13.213 -6.357 1.00 94.00 88 TYR A CA 1
ATOM 693 C C . TYR A 1 88 ? 6.537 14.196 -7.506 1.00 94.00 88 TYR A C 1
ATOM 695 O O . TYR A 1 88 ? 7.189 13.835 -8.484 1.00 94.00 88 TYR A O 1
ATOM 703 N N . ALA A 1 89 ? 6.091 15.448 -7.375 1.00 93.75 89 ALA A N 1
ATOM 704 C CA . ALA A 1 89 ? 6.323 16.481 -8.379 1.00 93.75 89 ALA A CA 1
ATOM 705 C C . ALA A 1 89 ? 7.819 16.796 -8.537 1.00 93.75 89 ALA A C 1
ATOM 707 O O . ALA A 1 89 ? 8.306 16.881 -9.660 1.00 93.75 89 ALA A O 1
ATOM 708 N N . ILE A 1 90 ? 8.561 16.908 -7.429 1.00 95.00 90 ILE A N 1
ATOM 709 C CA . ILE A 1 90 ? 10.013 17.142 -7.457 1.00 95.00 90 ILE A CA 1
ATOM 710 C C . ILE A 1 90 ? 10.723 15.997 -8.182 1.00 95.00 90 ILE A C 1
ATOM 712 O O . ILE A 1 90 ? 11.515 16.251 -9.085 1.00 95.00 90 ILE A O 1
ATOM 716 N N . ILE A 1 91 ? 10.420 14.745 -7.828 1.00 92.44 91 ILE A N 1
ATOM 717 C CA . ILE A 1 91 ? 11.027 13.578 -8.479 1.00 92.44 91 ILE A CA 1
ATOM 718 C C . ILE A 1 91 ? 10.647 13.547 -9.960 1.00 92.44 91 ILE A C 1
ATOM 720 O O . ILE A 1 91 ? 11.517 13.312 -10.783 1.00 92.44 91 ILE A O 1
ATOM 724 N N . SER A 1 92 ? 9.402 13.867 -10.320 1.00 91.06 92 SER A N 1
ATOM 725 C CA . SER A 1 92 ? 8.969 13.908 -11.725 1.00 91.06 92 SER A CA 1
ATOM 726 C C . SER A 1 92 ? 9.769 14.930 -12.539 1.00 91.06 92 SER A C 1
ATOM 728 O O . SER A 1 92 ? 10.220 14.624 -13.639 1.00 91.06 92 SER A O 1
ATOM 730 N N . VAL A 1 93 ? 10.021 16.119 -11.981 1.00 93.75 93 VAL A N 1
ATOM 731 C CA . VAL A 1 93 ? 10.871 17.139 -12.618 1.00 93.75 93 VAL A CA 1
ATOM 732 C C . VAL A 1 93 ? 12.313 16.650 -12.759 1.00 93.75 93 VAL A C 1
ATOM 734 O O . VAL A 1 93 ? 12.901 16.814 -13.824 1.00 93.75 93 VAL A O 1
ATOM 737 N N . LEU A 1 94 ? 12.878 16.029 -11.719 1.00 93.12 94 LEU A N 1
ATOM 738 C CA . LEU A 1 94 ? 14.243 15.496 -11.760 1.00 93.12 94 LEU A CA 1
ATOM 739 C C . LEU A 1 94 ? 14.382 14.370 -12.792 1.00 93.12 94 LEU A C 1
ATOM 741 O O . LEU A 1 94 ? 15.315 14.379 -13.587 1.00 93.12 94 LEU A O 1
ATOM 745 N N . THR A 1 95 ? 13.441 13.427 -12.815 1.00 89.94 95 THR A N 1
ATOM 746 C CA . THR A 1 95 ? 13.411 12.326 -13.781 1.00 89.94 95 THR A CA 1
ATOM 747 C C . THR A 1 95 ? 13.293 12.856 -15.204 1.00 89.94 95 THR A C 1
ATOM 749 O O . THR A 1 95 ? 14.062 12.448 -16.066 1.00 89.94 95 THR A O 1
ATOM 752 N N . TRP A 1 96 ? 12.399 13.814 -15.449 1.00 91.00 96 TRP A N 1
ATOM 753 C CA . TRP A 1 96 ? 12.274 14.459 -16.754 1.00 91.00 96 TRP A CA 1
ATOM 754 C C . TRP A 1 96 ? 13.547 15.212 -17.164 1.00 91.00 96 TRP A C 1
ATOM 756 O O . TRP A 1 96 ? 13.967 15.119 -18.313 1.00 91.00 96 TRP A O 1
ATOM 766 N N . ALA A 1 97 ? 14.197 15.916 -16.235 1.00 90.69 97 ALA A N 1
ATOM 767 C CA . ALA A 1 97 ? 15.424 16.656 -16.522 1.00 90.69 97 ALA A CA 1
ATOM 768 C C . ALA A 1 97 ? 16.602 15.743 -16.898 1.00 90.69 97 ALA A C 1
ATOM 770 O O . ALA A 1 97 ? 17.473 16.165 -17.649 1.00 90.69 97 ALA A O 1
ATOM 771 N N . VAL A 1 98 ? 16.635 14.511 -16.381 1.00 89.94 98 VAL A N 1
ATOM 772 C CA . VAL A 1 98 ? 17.735 13.562 -16.616 1.00 89.94 98 VAL A CA 1
ATOM 773 C C . VAL A 1 98 ? 17.440 12.587 -17.761 1.00 89.94 98 VAL A C 1
ATOM 775 O O . VAL A 1 98 ? 18.363 12.217 -18.478 1.00 89.94 98 VAL A O 1
ATOM 778 N N . LEU A 1 99 ? 16.186 12.151 -17.927 1.00 86.62 99 LEU A N 1
ATOM 779 C CA . LEU A 1 99 ? 15.822 11.034 -18.811 1.00 86.62 99 LEU A CA 1
ATOM 780 C C . LEU A 1 99 ? 14.925 11.417 -19.999 1.00 86.62 99 LEU A C 1
ATOM 782 O O . LEU A 1 99 ? 14.751 10.593 -20.894 1.00 86.62 99 LEU A O 1
ATOM 786 N N . SER A 1 100 ? 14.324 12.615 -20.032 1.00 84.31 100 SER A N 1
ATOM 787 C CA . SER A 1 100 ? 13.503 13.017 -21.187 1.00 84.31 100 SER A CA 1
ATOM 788 C C . SER A 1 100 ? 14.391 13.289 -22.398 1.00 84.31 100 SER A C 1
ATOM 790 O O . SER A 1 100 ? 15.395 13.982 -22.295 1.00 84.31 100 SER A O 1
ATOM 792 N N . THR A 1 101 ? 14.005 12.777 -23.564 1.00 80.62 101 THR A N 1
ATOM 793 C CA . THR A 1 101 ? 14.742 12.980 -24.822 1.00 80.62 101 THR A CA 1
ATOM 794 C C . THR A 1 101 ? 14.392 14.298 -25.506 1.00 80.62 101 THR A C 1
ATOM 796 O O . THR A 1 101 ? 15.230 14.893 -26.178 1.00 80.62 101 THR A O 1
ATOM 799 N N . ASN A 1 102 ? 13.157 14.774 -25.328 1.00 81.19 102 ASN A N 1
ATOM 800 C CA . ASN A 1 102 ? 12.637 15.961 -26.006 1.00 81.19 102 ASN A CA 1
ATOM 801 C C . ASN A 1 102 ? 12.588 17.197 -25.099 1.00 81.19 102 ASN A C 1
ATOM 803 O O . ASN A 1 102 ? 12.364 18.299 -25.600 1.00 81.19 102 ASN A O 1
ATOM 807 N N . HIS A 1 103 ? 12.731 17.017 -23.776 1.00 84.00 103 HIS A N 1
ATOM 808 C CA . HIS A 1 103 ? 12.648 18.066 -22.754 1.00 84.00 103 HIS A CA 1
ATOM 809 C C . HIS A 1 103 ? 11.505 19.069 -23.002 1.00 84.00 103 HIS A C 1
ATOM 811 O O . HIS A 1 103 ? 11.644 20.283 -22.832 1.00 84.00 103 HIS A O 1
ATOM 817 N N . SER A 1 104 ? 10.331 18.564 -23.393 1.00 91.56 104 SER A N 1
ATOM 818 C CA . SER A 1 104 ? 9.149 19.396 -23.613 1.00 91.56 104 SER A CA 1
ATOM 819 C C . SER A 1 104 ? 8.418 19.664 -22.298 1.00 91.56 104 SER A C 1
ATOM 821 O O . SER A 1 104 ? 8.076 18.740 -21.561 1.00 91.56 104 SER A O 1
ATOM 823 N N . ILE A 1 105 ? 8.089 20.928 -22.013 1.00 90.56 105 ILE A N 1
ATOM 824 C CA . ILE A 1 105 ? 7.287 21.290 -20.827 1.00 90.56 105 ILE A CA 1
ATOM 825 C C . ILE A 1 105 ? 5.884 20.668 -20.905 1.00 90.56 105 ILE A C 1
ATOM 827 O O . ILE A 1 105 ? 5.312 20.263 -19.893 1.00 90.56 105 ILE A O 1
ATOM 831 N N . LYS A 1 106 ? 5.324 20.550 -22.116 1.00 90.38 106 LYS A N 1
ATOM 832 C CA . LYS A 1 106 ? 4.020 19.907 -22.325 1.00 90.38 106 LYS A CA 1
ATOM 833 C C . LYS A 1 106 ? 4.072 18.423 -21.955 1.00 90.38 106 LYS A C 1
ATOM 835 O O . LYS A 1 106 ? 3.139 17.928 -21.327 1.00 90.38 106 LYS A O 1
ATOM 840 N N . GLU A 1 107 ? 5.155 17.740 -22.324 1.00 88.00 107 GLU A N 1
ATOM 841 C CA . GLU A 1 107 ? 5.416 16.353 -21.926 1.00 88.00 107 GLU A CA 1
ATOM 842 C C . GLU A 1 107 ? 5.522 16.246 -20.405 1.00 88.00 107 GLU A C 1
ATOM 844 O O . GLU A 1 107 ? 4.787 15.458 -19.820 1.00 88.00 107 GLU A O 1
ATOM 849 N N . LEU A 1 108 ? 6.327 17.102 -19.761 1.00 90.62 108 LEU A N 1
ATOM 850 C CA . LEU A 1 108 ? 6.463 17.131 -18.302 1.00 90.62 108 LEU A CA 1
ATOM 851 C C . LEU A 1 108 ? 5.097 17.222 -17.607 1.00 90.62 108 LEU A C 1
ATOM 853 O O . LEU A 1 108 ? 4.796 16.429 -16.719 1.00 90.62 108 LEU A O 1
ATOM 857 N N . ILE A 1 109 ? 4.242 18.161 -18.017 1.00 91.62 109 ILE A N 1
ATOM 858 C CA . ILE A 1 109 ? 2.940 18.365 -17.370 1.00 91.62 109 ILE A CA 1
ATOM 859 C C . ILE A 1 109 ? 2.013 17.168 -17.611 1.00 91.62 109 ILE A C 1
ATOM 861 O O . ILE A 1 109 ? 1.488 16.597 -16.654 1.00 91.62 109 ILE A O 1
ATOM 865 N N . LEU A 1 110 ? 1.810 16.768 -18.871 1.00 90.69 110 LEU A N 1
ATOM 866 C CA . LEU A 1 110 ? 0.857 15.707 -19.210 1.00 90.69 110 LEU A CA 1
ATOM 867 C C . LEU A 1 110 ? 1.295 14.345 -18.670 1.00 90.69 110 LEU A C 1
ATOM 869 O O . LEU A 1 110 ? 0.466 13.595 -18.160 1.00 90.69 110 LEU A O 1
ATOM 873 N N . ALA A 1 111 ? 2.588 14.033 -18.739 1.00 87.12 111 ALA A N 1
ATOM 874 C CA . ALA A 1 111 ? 3.112 12.769 -18.249 1.00 87.12 111 ALA A CA 1
ATOM 875 C C . ALA A 1 111 ? 3.189 12.734 -16.711 1.00 87.12 111 ALA A C 1
ATOM 877 O O . ALA A 1 111 ? 2.975 11.670 -16.136 1.00 87.12 111 ALA A O 1
ATOM 878 N N . THR A 1 112 ? 3.410 13.864 -16.021 1.00 90.31 112 THR A N 1
ATOM 879 C CA . THR A 1 112 ? 3.310 13.914 -14.545 1.00 90.31 112 THR A CA 1
ATOM 880 C C . THR A 1 112 ? 1.870 13.695 -14.085 1.00 90.31 112 THR A C 1
ATOM 882 O O . THR A 1 112 ? 1.629 12.912 -13.167 1.00 90.31 112 THR A O 1
ATOM 885 N N . LEU A 1 113 ? 0.902 14.370 -14.715 1.00 89.00 113 LEU A N 1
ATOM 886 C CA . LEU A 1 113 ? -0.518 14.233 -14.368 1.00 89.00 113 LEU A CA 1
ATOM 887 C C . LEU A 1 113 ? -1.086 12.864 -14.752 1.00 89.00 113 LEU A C 1
ATOM 889 O O . LEU A 1 113 ? -1.991 12.372 -14.087 1.00 89.00 113 LEU A O 1
ATOM 893 N N . GLY A 1 114 ? -0.551 12.257 -15.811 1.00 86.94 114 GLY A N 1
ATOM 894 C CA . GLY A 1 114 ? -0.899 10.910 -16.249 1.00 86.94 114 GLY A CA 1
ATOM 895 C C . GLY A 1 114 ? -0.121 9.788 -15.560 1.00 86.94 114 GLY A C 1
ATOM 896 O O . GLY A 1 114 ? -0.274 8.651 -15.986 1.00 86.94 114 GLY A O 1
ATOM 897 N N . TYR A 1 115 ? 0.723 10.089 -14.563 1.00 87.06 115 TYR A N 1
ATOM 898 C CA . TYR A 1 115 ? 1.546 9.108 -13.836 1.00 87.06 115 TYR A CA 1
ATOM 899 C C . TYR A 1 115 ? 2.492 8.280 -14.726 1.00 87.06 115 TYR A C 1
ATOM 901 O O . TYR A 1 115 ? 2.774 7.126 -14.435 1.00 87.06 115 TYR A O 1
ATOM 909 N N . LYS A 1 116 ? 3.012 8.874 -15.809 1.00 84.44 116 LYS A N 1
ATOM 910 C CA . LYS A 1 116 ? 3.848 8.185 -16.814 1.00 84.44 116 LYS A CA 1
ATOM 911 C C . LYS A 1 116 ? 5.336 8.528 -16.754 1.00 84.44 116 LYS A C 1
ATOM 913 O O . LYS A 1 116 ? 6.137 7.815 -17.340 1.00 84.44 116 LYS A O 1
ATOM 918 N N . ILE A 1 117 ? 5.722 9.619 -16.082 1.00 82.12 117 ILE A N 1
ATOM 919 C CA . ILE A 1 117 ? 7.141 10.034 -16.006 1.00 82.12 117 ILE A CA 1
ATOM 920 C C . ILE A 1 117 ? 7.978 9.069 -15.175 1.00 82.12 117 ILE A C 1
ATOM 922 O O . ILE A 1 117 ? 9.139 8.823 -15.484 1.00 82.12 117 ILE A O 1
ATOM 926 N N . ILE A 1 118 ? 7.403 8.554 -14.093 1.00 81.25 118 ILE A N 1
ATOM 927 C CA . ILE A 1 118 ? 8.081 7.645 -13.177 1.00 81.25 118 ILE A CA 1
ATOM 928 C C . ILE A 1 118 ? 7.423 6.281 -13.357 1.00 81.25 118 ILE A C 1
ATOM 930 O O . ILE A 1 118 ? 6.236 6.151 -13.074 1.00 81.25 118 ILE A O 1
ATOM 934 N N . GLY A 1 119 ? 8.189 5.259 -13.745 1.00 71.62 119 GLY A N 1
ATOM 935 C CA . GLY A 1 119 ? 7.666 3.912 -14.044 1.00 71.62 119 GLY A CA 1
ATOM 936 C C . GLY A 1 119 ? 6.991 3.164 -12.881 1.00 71.62 119 GLY A C 1
ATOM 937 O O . GLY A 1 119 ? 6.539 2.045 -13.052 1.00 71.62 119 GLY A O 1
ATOM 938 N N . TYR A 1 120 ? 6.918 3.755 -11.684 1.00 71.81 120 TYR A N 1
ATOM 939 C CA . TYR A 1 120 ? 6.206 3.199 -10.522 1.00 71.81 120 TYR A CA 1
ATOM 940 C C . TYR A 1 120 ? 5.233 4.206 -9.895 1.00 71.81 120 TYR A C 1
ATOM 942 O O . TYR A 1 120 ? 4.861 4.089 -8.725 1.00 71.81 120 TYR A O 1
ATOM 950 N N . ALA A 1 121 ? 4.823 5.225 -10.656 1.00 82.38 121 ALA A N 1
ATOM 951 C CA . ALA A 1 121 ? 3.901 6.256 -10.186 1.00 82.38 121 ALA A CA 1
ATOM 952 C C . ALA A 1 121 ? 2.479 5.734 -9.923 1.00 82.38 121 ALA A C 1
ATOM 954 O O . ALA A 1 121 ? 1.729 6.405 -9.211 1.00 82.38 121 ALA A O 1
ATOM 955 N N . TRP A 1 122 ? 2.136 4.524 -10.384 1.00 85.38 122 TRP A N 1
ATOM 956 C CA . TRP A 1 122 ? 0.863 3.859 -10.078 1.00 85.38 122 TRP A CA 1
ATOM 957 C C . TRP A 1 122 ? 0.573 3.810 -8.567 1.00 85.38 122 TRP A C 1
ATOM 959 O O . TRP A 1 122 ? -0.579 3.912 -8.143 1.00 85.38 122 TRP A O 1
ATOM 969 N N . TYR A 1 123 ? 1.609 3.702 -7.719 1.00 86.06 123 TYR A N 1
ATOM 970 C CA . TYR A 1 123 ? 1.426 3.733 -6.266 1.00 86.06 123 TYR A CA 1
ATOM 971 C C . TYR A 1 123 ? 0.889 5.092 -5.804 1.00 86.06 123 TYR A C 1
ATOM 973 O O . TYR A 1 123 ? 0.019 5.147 -4.936 1.00 86.06 123 TYR A O 1
ATOM 981 N N . VAL A 1 124 ? 1.391 6.190 -6.377 1.00 90.69 124 VAL A N 1
ATOM 982 C CA . VAL A 1 124 ? 0.926 7.547 -6.063 1.00 90.69 124 VAL A CA 1
ATOM 983 C C . VAL A 1 124 ? -0.516 7.726 -6.531 1.00 90.69 124 VAL A C 1
ATOM 985 O O . VAL A 1 124 ? -1.334 8.217 -5.757 1.00 90.69 124 VAL A O 1
ATOM 988 N N . GLU A 1 125 ? -0.842 7.263 -7.738 1.00 91.44 125 GLU A N 1
ATOM 989 C CA . GLU A 1 125 ? -2.202 7.281 -8.290 1.00 91.44 125 GLU A CA 1
ATOM 990 C C . GLU A 1 125 ? -3.200 6.549 -7.375 1.00 91.44 125 GLU A C 1
ATOM 992 O O . GLU A 1 125 ? -4.173 7.136 -6.891 1.00 91.44 125 GLU A O 1
ATOM 997 N N . MET A 1 126 ? -2.908 5.288 -7.046 1.00 92.94 126 MET A N 1
ATOM 998 C CA . MET A 1 126 ? -3.712 4.477 -6.130 1.00 92.94 126 MET A CA 1
ATOM 999 C C . MET A 1 126 ? -3.804 5.123 -4.739 1.00 92.94 126 MET A C 1
ATOM 1001 O O . MET A 1 126 ? -4.880 5.161 -4.134 1.00 92.94 126 MET A O 1
ATOM 1005 N N . PHE A 1 127 ? -2.691 5.645 -4.215 1.00 94.56 127 PHE A N 1
ATOM 1006 C CA . PHE A 1 127 ? -2.659 6.267 -2.895 1.00 94.56 127 PHE A CA 1
ATOM 1007 C C . PHE A 1 127 ? -3.520 7.528 -2.837 1.00 94.56 127 PHE A C 1
ATOM 1009 O O . PHE A 1 127 ? -4.198 7.729 -1.833 1.00 94.56 127 PHE A O 1
ATOM 1016 N N . ILE A 1 128 ? -3.540 8.357 -3.887 1.00 94.94 128 ILE A N 1
ATOM 1017 C CA . ILE A 1 128 ? -4.425 9.528 -3.963 1.00 94.94 128 ILE A CA 1
ATOM 1018 C C . ILE A 1 128 ? -5.883 9.084 -3.861 1.00 94.94 128 ILE A C 1
ATOM 1020 O O . ILE A 1 128 ? -6.614 9.615 -3.023 1.00 94.94 128 ILE A O 1
ATOM 1024 N N . GLY A 1 129 ? -6.285 8.079 -4.646 1.00 95.00 129 GLY A N 1
ATOM 1025 C CA . GLY A 1 129 ? -7.638 7.523 -4.597 1.00 95.00 129 GLY A CA 1
ATOM 1026 C C . GLY A 1 129 ? -8.011 7.042 -3.194 1.00 95.00 129 GLY A C 1
ATOM 1027 O O . GLY A 1 129 ? -9.014 7.480 -2.629 1.00 95.00 129 GLY A O 1
ATOM 1028 N N . LEU A 1 130 ? -7.155 6.222 -2.576 1.00 96.19 130 LEU A N 1
ATOM 1029 C CA . LEU A 1 130 ? -7.372 5.754 -1.207 1.00 96.19 130 LEU A CA 1
ATOM 1030 C C . LEU A 1 130 ? -7.462 6.921 -0.213 1.00 96.19 130 LEU A C 1
ATOM 1032 O O . LEU A 1 130 ? -8.378 6.954 0.606 1.00 96.19 130 LEU A O 1
ATOM 1036 N N . TYR A 1 131 ? -6.531 7.876 -0.282 1.00 96.31 131 TYR A N 1
ATOM 1037 C CA . TYR A 1 131 ? -6.450 9.020 0.627 1.00 96.31 131 TYR A CA 1
ATOM 1038 C C . TYR A 1 131 ? -7.710 9.888 0.576 1.00 96.31 131 TYR A C 1
ATOM 1040 O O . TYR A 1 131 ? -8.170 10.370 1.611 1.00 96.31 131 TYR A O 1
ATOM 1048 N N . LEU A 1 132 ? -8.306 10.050 -0.608 1.00 96.44 132 LEU A N 1
ATOM 1049 C CA . LEU A 1 132 ? -9.573 10.759 -0.760 1.00 96.44 132 LEU A CA 1
ATOM 1050 C C . LEU A 1 132 ? -10.716 10.065 -0.008 1.00 96.44 132 LEU A C 1
ATOM 1052 O O . LEU A 1 132 ? -11.518 10.734 0.653 1.00 96.44 132 LEU A O 1
ATOM 1056 N N . CYS A 1 133 ? -10.743 8.732 -0.059 1.00 96.69 133 CYS A N 1
ATOM 1057 C CA . CYS A 1 133 ? -11.753 7.899 0.584 1.00 96.69 133 CYS A CA 1
ATOM 1058 C C . CYS A 1 133 ? -11.581 7.766 2.105 1.00 96.69 133 CYS A C 1
ATOM 1060 O O . CYS A 1 133 ? -12.563 7.495 2.792 1.00 96.69 133 CYS A O 1
ATOM 1062 N N . VAL A 1 134 ? -10.372 7.950 2.651 1.00 97.38 134 VAL A N 1
ATOM 1063 C CA . VAL A 1 134 ? -10.047 7.664 4.065 1.00 97.38 134 VAL A CA 1
ATOM 1064 C C . VAL A 1 134 ? -11.060 8.219 5.080 1.00 97.38 134 VAL A C 1
ATOM 1066 O O . VAL A 1 134 ? -11.491 7.440 5.929 1.00 97.38 134 VAL A O 1
ATOM 1069 N N . PRO A 1 135 ? -11.492 9.497 5.039 1.00 96.81 135 PRO A N 1
ATOM 1070 C CA . PRO A 1 135 ? -12.459 10.001 6.016 1.00 96.81 135 PRO A CA 1
ATOM 1071 C C . PRO A 1 135 ? -13.793 9.248 6.011 1.00 96.81 135 PRO A C 1
ATOM 1073 O O . PRO A 1 135 ? -14.398 9.065 7.062 1.00 96.81 135 PRO A O 1
ATOM 1076 N N . PHE A 1 136 ? -14.228 8.767 4.847 1.00 96.88 136 PHE A N 1
ATOM 1077 C CA . PHE A 1 136 ? -15.449 7.974 4.702 1.00 96.88 136 PHE A CA 1
ATOM 1078 C C . PHE A 1 136 ? -15.231 6.523 5.131 1.00 96.88 136 PHE A C 1
ATOM 1080 O O . PHE A 1 136 ? -16.076 5.945 5.811 1.00 96.88 136 PHE A O 1
ATOM 1087 N N . LEU A 1 137 ? -14.066 5.947 4.816 1.00 97.31 137 LEU A N 1
ATOM 1088 C CA . LEU A 1 137 ? -13.674 4.637 5.342 1.00 97.31 137 LEU A CA 1
ATOM 1089 C C . LEU A 1 137 ? -13.653 4.653 6.877 1.00 97.31 137 LEU A C 1
ATOM 1091 O O . LEU A 1 137 ? -14.060 3.680 7.502 1.00 97.31 137 LEU A O 1
ATOM 1095 N N . ASN A 1 138 ? -13.268 5.768 7.497 1.00 97.56 138 ASN A N 1
ATOM 1096 C CA . ASN A 1 138 ? -13.282 5.908 8.952 1.00 97.56 138 ASN A CA 1
ATOM 1097 C C . ASN A 1 138 ? -14.676 5.918 9.566 1.00 97.56 138 ASN A C 1
ATOM 1099 O O . ASN A 1 138 ? -14.832 5.413 10.672 1.00 97.56 138 ASN A O 1
ATOM 1103 N N . MET A 1 139 ? -15.693 6.396 8.847 1.00 96.12 139 MET A N 1
ATOM 1104 C CA . MET A 1 139 ? -17.083 6.248 9.291 1.00 96.12 139 MET A CA 1
ATOM 1105 C C . MET A 1 139 ? -17.484 4.766 9.338 1.00 96.12 139 MET A C 1
ATOM 1107 O O . MET A 1 139 ? -18.186 4.335 10.251 1.00 96.12 139 MET A O 1
ATOM 1111 N N . VAL A 1 140 ? -16.998 3.959 8.383 1.00 96.06 140 VAL A N 1
ATOM 1112 C CA . VAL A 1 140 ? -17.178 2.498 8.406 1.00 96.06 140 VAL A CA 1
ATOM 1113 C C . VAL A 1 140 ? -16.415 1.886 9.577 1.00 96.06 140 VAL A C 1
ATOM 1115 O O . VAL A 1 140 ? -16.994 1.085 10.301 1.00 96.06 140 VAL A O 1
ATOM 1118 N N . VAL A 1 141 ? -15.155 2.281 9.805 1.00 96.06 141 VAL A N 1
ATOM 1119 C CA . VAL A 1 141 ? -14.369 1.825 10.968 1.00 96.06 141 VAL A CA 1
ATOM 1120 C C . VAL A 1 141 ? -15.127 2.104 12.260 1.00 96.06 141 VAL A C 1
ATOM 1122 O O . VAL A 1 141 ? -15.320 1.194 13.056 1.00 96.06 141 VAL A O 1
ATOM 1125 N N . GLU A 1 142 ? -15.586 3.335 12.464 1.00 94.75 142 GLU A N 1
ATOM 1126 C CA . GLU A 1 142 ? -16.298 3.733 13.674 1.00 94.75 142 GLU A CA 1
ATOM 1127 C C . GLU A 1 142 ? -17.567 2.904 13.880 1.00 94.75 142 GLU A C 1
ATOM 1129 O O . GLU A 1 142 ? -17.786 2.373 14.966 1.00 94.75 142 GLU A O 1
ATOM 1134 N N . LYS A 1 143 ? -18.375 2.732 12.830 1.00 95.38 143 LYS A N 1
ATOM 1135 C CA . LYS A 1 143 ? -19.658 2.033 12.934 1.00 95.38 143 LYS A CA 1
ATOM 1136 C C . LYS A 1 143 ? -19.517 0.516 13.041 1.00 95.38 143 LYS A C 1
ATOM 1138 O O . LYS A 1 143 ? -20.279 -0.113 13.765 1.00 95.38 143 LYS A O 1
ATOM 1143 N N . VAL A 1 144 ? -18.569 -0.077 12.318 1.00 95.56 144 VAL A N 1
ATOM 1144 C CA . VAL A 1 144 ? -18.378 -1.533 12.257 1.00 95.56 144 VAL A CA 1
ATOM 1145 C C . VAL A 1 144 ? -17.509 -2.023 13.411 1.00 95.56 144 VAL A C 1
ATOM 1147 O O . VAL A 1 144 ? -17.816 -3.058 13.992 1.00 95.56 144 VAL A O 1
ATOM 1150 N N . PHE A 1 145 ? -16.435 -1.310 13.770 1.00 94.38 145 PHE A N 1
ATOM 1151 C CA . PHE A 1 145 ? -15.483 -1.803 14.775 1.00 94.38 145 PHE A CA 1
ATOM 1152 C C . PHE A 1 145 ? -15.933 -1.506 16.205 1.00 94.38 145 PHE A C 1
ATOM 1154 O O . PHE A 1 145 ? -15.553 -2.252 17.103 1.00 94.38 145 PHE A O 1
ATOM 1161 N N . ASN A 1 146 ? -16.747 -0.466 16.418 1.00 91.38 146 ASN A N 1
ATOM 1162 C CA . ASN A 1 146 ? -17.353 -0.193 17.726 1.00 91.38 146 ASN A CA 1
ATOM 1163 C C . ASN A 1 146 ? -18.732 -0.852 17.892 1.00 91.38 146 ASN A C 1
ATOM 1165 O O . ASN A 1 146 ? -19.388 -0.626 18.903 1.00 91.38 146 ASN A O 1
ATOM 1169 N N . SER A 1 147 ? -19.199 -1.628 16.909 1.00 91.56 147 SER A N 1
ATOM 1170 C CA . SER A 1 147 ? -20.446 -2.378 17.047 1.00 91.56 147 SER A CA 1
ATOM 1171 C C . SER A 1 147 ? -20.279 -3.538 18.029 1.00 91.56 147 SER A C 1
ATOM 1173 O O . SER A 1 147 ? -19.266 -4.239 18.000 1.00 91.56 147 SER A O 1
ATOM 1175 N N . ASP A 1 148 ? -21.311 -3.797 18.834 1.00 89.69 148 ASP A N 1
ATOM 1176 C CA . ASP A 1 148 ? -21.388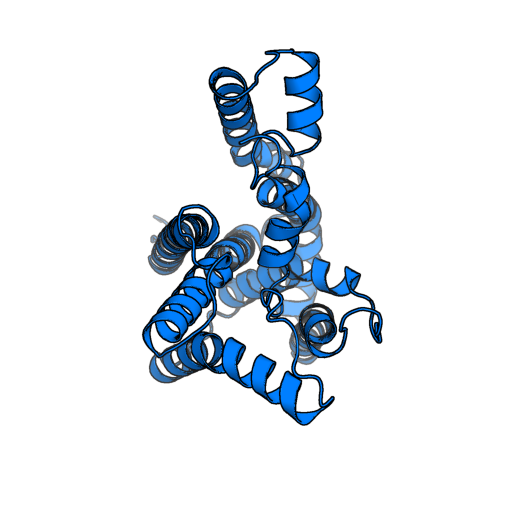 -5.000 19.671 1.00 89.69 148 ASP A CA 1
ATOM 1177 C C . ASP A 1 148 ? -21.486 -6.289 18.828 1.00 89.69 148 ASP A C 1
ATOM 1179 O O . ASP A 1 148 ? -21.090 -7.369 19.279 1.00 89.69 148 ASP A O 1
ATOM 1183 N N . ASP A 1 149 ? -21.964 -6.193 17.578 1.00 92.94 149 ASP A N 1
ATOM 1184 C CA . ASP A 1 149 ? -22.055 -7.332 16.667 1.00 92.94 149 ASP A CA 1
ATOM 1185 C C . ASP A 1 149 ? -20.757 -7.541 15.872 1.00 92.94 149 ASP A C 1
ATOM 1187 O O . ASP A 1 149 ? -20.548 -7.016 14.772 1.00 92.94 149 ASP A O 1
ATOM 1191 N N . LYS A 1 150 ? -19.895 -8.415 16.401 1.00 90.38 150 LYS A N 1
ATOM 1192 C CA . LYS A 1 150 ? -18.640 -8.820 15.746 1.00 90.38 150 LYS A CA 1
ATOM 1193 C C . LYS A 1 150 ? -18.842 -9.442 14.359 1.00 90.38 150 LYS A C 1
ATOM 1195 O O . LYS A 1 150 ? -17.892 -9.458 13.573 1.00 90.38 150 LYS A O 1
ATOM 1200 N N . LYS A 1 151 ? -20.047 -9.927 14.017 1.00 93.94 151 LYS A N 1
ATOM 1201 C CA . LYS A 1 151 ? -20.341 -10.456 12.674 1.00 93.94 151 LYS A CA 1
ATOM 1202 C C . LYS A 1 151 ? -20.172 -9.394 11.595 1.00 93.94 151 LYS A C 1
ATOM 1204 O O . LYS A 1 151 ? -19.797 -9.755 10.484 1.00 93.94 151 LYS A O 1
ATOM 1209 N N . LEU A 1 152 ? -20.366 -8.110 11.907 1.00 94.75 152 LEU A N 1
ATOM 1210 C CA . LEU A 1 152 ? -20.140 -7.025 10.949 1.00 94.75 152 LEU A CA 1
ATOM 1211 C C . LEU A 1 152 ? -18.662 -6.906 10.562 1.00 94.75 152 LEU A C 1
ATOM 1213 O O . LEU A 1 152 ? -18.345 -6.747 9.384 1.00 94.75 152 LEU A O 1
ATOM 1217 N N . ILE A 1 153 ? -17.754 -7.049 11.533 1.00 94.44 153 ILE A N 1
ATOM 1218 C CA . ILE A 1 153 ? -16.307 -7.039 11.282 1.00 94.44 153 ILE A CA 1
ATOM 1219 C C . ILE A 1 153 ? -15.929 -8.237 10.406 1.00 94.44 153 ILE A C 1
ATOM 1221 O O . ILE A 1 153 ? -15.259 -8.072 9.387 1.00 94.44 153 ILE A O 1
ATOM 1225 N N . TYR A 1 154 ? -16.387 -9.440 10.769 1.00 93.56 154 TYR A N 1
ATOM 1226 C CA . TYR A 1 154 ? -16.105 -10.643 9.984 1.00 93.56 154 TYR A CA 1
ATOM 1227 C C . TYR A 1 154 ? -16.693 -10.560 8.574 1.00 93.56 154 TYR A C 1
ATOM 1229 O O . TYR A 1 154 ? -15.995 -10.873 7.617 1.00 93.56 154 TYR A O 1
ATOM 1237 N N . GLY A 1 155 ? -17.931 -10.083 8.433 1.00 96.31 155 GLY A N 1
ATOM 1238 C CA . GLY A 1 155 ? -18.584 -9.883 7.142 1.00 96.31 155 GLY A CA 1
ATOM 1239 C C . GLY A 1 155 ? -17.810 -8.920 6.245 1.00 96.31 155 GLY A C 1
ATOM 1240 O O . GLY A 1 155 ? -17.552 -9.249 5.090 1.00 96.31 155 GLY A O 1
ATOM 1241 N N . LEU A 1 156 ? -17.355 -7.783 6.787 1.00 96.19 156 LEU A N 1
ATOM 1242 C CA . LEU A 1 156 ? -16.523 -6.821 6.057 1.00 96.19 156 LEU A CA 1
ATOM 1243 C C . LEU A 1 156 ? -15.244 -7.476 5.516 1.00 96.19 156 LEU A C 1
ATOM 1245 O O . LEU A 1 156 ? -14.949 -7.361 4.327 1.00 96.19 156 LEU A O 1
ATOM 1249 N N . PHE A 1 157 ? -14.494 -8.177 6.372 1.00 94.00 157 PHE A N 1
ATOM 1250 C CA . PHE A 1 157 ? -13.252 -8.828 5.952 1.00 94.00 157 PHE A CA 1
ATOM 1251 C C . PHE A 1 157 ? -13.495 -9.984 4.981 1.00 94.00 157 PHE A C 1
ATOM 1253 O O . PHE A 1 157 ? -12.756 -10.100 4.011 1.00 94.00 157 PHE A O 1
ATOM 1260 N N . VAL A 1 158 ? -14.528 -10.806 5.188 1.00 93.75 158 VAL A N 1
ATOM 1261 C CA . VAL A 1 158 ? -14.871 -11.911 4.277 1.00 93.75 158 VAL A CA 1
ATOM 1262 C C . VAL A 1 158 ? -15.209 -11.382 2.888 1.00 93.75 158 VAL A C 1
ATOM 1264 O O . VAL A 1 158 ? -14.661 -11.885 1.911 1.00 93.75 158 VAL A O 1
ATOM 1267 N N . VAL A 1 159 ? -16.046 -10.345 2.787 1.00 94.44 159 VAL A N 1
ATOM 1268 C CA . VAL A 1 159 ? -16.409 -9.739 1.496 1.00 94.44 159 VAL A CA 1
ATOM 1269 C C . VAL A 1 159 ? -15.181 -9.152 0.809 1.00 94.44 159 VAL A C 1
ATOM 1271 O O . VAL A 1 159 ? -14.949 -9.428 -0.365 1.00 94.44 159 VAL A O 1
ATOM 1274 N N . LEU A 1 160 ? -14.362 -8.382 1.529 1.00 92.06 160 LEU A N 1
ATOM 1275 C CA . LEU A 1 160 ? -13.175 -7.764 0.941 1.00 92.06 160 LEU A CA 1
ATOM 1276 C C . LEU A 1 160 ? -12.139 -8.805 0.506 1.00 92.06 160 LEU A C 1
ATOM 1278 O O . LEU A 1 160 ? -11.641 -8.711 -0.607 1.00 92.06 160 LEU A O 1
ATOM 1282 N N . ILE A 1 161 ? -11.860 -9.820 1.330 1.00 87.12 161 ILE A N 1
ATOM 1283 C CA . ILE A 1 161 ? -10.951 -10.920 0.973 1.00 87.12 161 ILE A CA 1
ATOM 1284 C C . ILE A 1 161 ? -11.489 -11.683 -0.238 1.00 87.12 161 ILE A C 1
ATOM 1286 O O . ILE A 1 161 ? -10.726 -12.003 -1.144 1.00 87.12 161 ILE A O 1
ATOM 1290 N N . PHE A 1 162 ? -12.793 -11.954 -0.286 1.00 86.94 162 PHE A N 1
ATOM 1291 C CA . PHE A 1 162 ? -13.423 -12.599 -1.433 1.00 86.94 162 PHE A CA 1
ATOM 1292 C C . PHE A 1 162 ? -13.234 -11.768 -2.707 1.00 86.94 162 PHE A C 1
ATOM 1294 O O . PHE A 1 162 ? -12.729 -12.280 -3.702 1.00 86.94 162 PHE A O 1
ATOM 1301 N N . MET A 1 163 ? -13.552 -10.473 -2.663 1.00 85.62 163 MET A N 1
ATOM 1302 C CA . MET A 1 163 ? -13.399 -9.570 -3.806 1.00 85.62 163 MET A CA 1
ATOM 1303 C C . MET A 1 163 ? -11.949 -9.462 -4.285 1.00 85.62 163 MET A C 1
ATOM 1305 O O . MET A 1 163 ? -11.703 -9.413 -5.488 1.00 85.62 163 MET A O 1
ATOM 1309 N N . THR A 1 164 ? -10.984 -9.434 -3.365 1.00 84.06 164 THR A N 1
ATOM 1310 C CA . THR A 1 164 ? -9.579 -9.207 -3.721 1.00 84.06 164 THR A CA 1
ATOM 1311 C C . THR A 1 164 ? -8.836 -10.474 -4.106 1.00 84.06 164 THR A C 1
ATOM 1313 O O . THR A 1 164 ? -7.930 -10.419 -4.931 1.00 84.06 164 THR A O 1
ATOM 1316 N N . SER A 1 165 ? -9.197 -11.605 -3.504 1.00 80.56 165 SER A N 1
ATOM 1317 C CA . SER A 1 165 ? -8.428 -12.844 -3.605 1.00 80.56 165 SER A CA 1
ATOM 1318 C C . SER A 1 165 ? -9.091 -13.889 -4.491 1.00 80.56 165 SER A C 1
ATOM 1320 O O . SER A 1 165 ? -8.383 -14.751 -4.993 1.00 80.56 165 SER A O 1
ATOM 1322 N N . LEU A 1 166 ? -10.410 -13.840 -4.722 1.00 78.19 166 LEU A N 1
ATOM 1323 C CA . LEU A 1 166 ? -11.066 -14.813 -5.599 1.00 78.19 166 LEU A CA 1
ATOM 1324 C C . LEU A 1 166 ? -10.682 -14.646 -7.076 1.00 78.19 166 LEU A C 1
ATOM 1326 O O . LEU A 1 166 ? -10.300 -15.653 -7.671 1.00 78.19 166 LEU A O 1
ATOM 1330 N N . PRO A 1 167 ? -10.735 -13.440 -7.683 1.00 77.62 167 PRO A N 1
ATOM 1331 C CA . PRO A 1 167 ? -10.450 -13.300 -9.109 1.00 77.62 167 PRO A CA 1
ATOM 1332 C C . PRO A 1 167 ? -9.096 -13.867 -9.558 1.00 77.62 167 PRO A C 1
ATOM 1334 O O . PRO A 1 167 ? -9.093 -14.647 -10.507 1.00 77.62 167 PRO A O 1
ATOM 1337 N N . PRO A 1 168 ? -7.959 -13.625 -8.869 1.00 69.94 168 PRO A N 1
ATOM 1338 C CA . PRO A 1 168 ? -6.696 -14.219 -9.297 1.00 69.94 168 PRO A CA 1
ATOM 1339 C C . PRO A 1 168 ? -6.654 -15.748 -9.121 1.00 69.94 168 PRO A C 1
ATOM 1341 O O . PRO A 1 168 ? -5.822 -16.405 -9.741 1.00 69.94 168 PRO A O 1
ATOM 1344 N N . LEU A 1 169 ? -7.532 -16.342 -8.304 1.00 69.69 169 LEU A N 1
ATOM 1345 C CA . LEU A 1 169 ? -7.604 -17.796 -8.134 1.00 69.69 169 LEU A CA 1
ATOM 1346 C C . LEU A 1 169 ? -8.404 -18.486 -9.245 1.00 69.69 169 LEU A C 1
ATOM 1348 O O . LEU A 1 169 ? -8.076 -19.622 -9.594 1.00 69.69 169 LEU A O 1
ATOM 1352 N N . VAL A 1 170 ? -9.439 -17.828 -9.778 1.00 68.50 170 VAL A N 1
ATOM 1353 C CA . VAL A 1 170 ? -10.414 -18.456 -10.690 1.00 68.50 170 VAL A CA 1
ATOM 1354 C C . VAL A 1 170 ? -10.344 -17.953 -12.130 1.00 68.50 170 VAL A C 1
ATOM 1356 O O . VAL A 1 170 ? -10.648 -18.725 -13.035 1.00 68.50 170 VAL A O 1
ATOM 1359 N N . ASP A 1 171 ? -9.921 -16.709 -12.366 1.00 67.12 171 ASP A N 1
ATOM 1360 C CA . ASP A 1 171 ? -9.834 -16.152 -13.717 1.00 67.12 171 ASP A CA 1
ATOM 1361 C C . ASP A 1 171 ? -8.489 -16.504 -14.366 1.00 67.12 171 ASP A C 1
ATOM 1363 O O . ASP A 1 171 ? -7.421 -16.280 -13.789 1.00 67.12 171 ASP A O 1
ATOM 1367 N N . ARG A 1 172 ? -8.521 -17.036 -15.595 1.00 63.22 172 ARG A N 1
ATOM 1368 C CA . ARG A 1 172 ? -7.323 -17.402 -16.367 1.00 63.22 172 ARG A CA 1
ATOM 1369 C C . ARG A 1 172 ? -7.500 -17.153 -17.862 1.00 63.22 172 ARG A C 1
ATOM 1371 O O . ARG A 1 172 ? -8.360 -17.756 -18.494 1.00 63.22 172 ARG A O 1
ATOM 1378 N N . GLY A 1 173 ? -6.626 -16.330 -18.445 1.00 63.47 173 GLY A N 1
ATOM 1379 C CA . GLY A 1 173 ? -6.650 -16.024 -19.879 1.00 63.47 173 GLY A CA 1
ATOM 1380 C C . GLY A 1 173 ? -8.014 -15.483 -20.318 1.00 63.47 173 GLY A C 1
ATOM 1381 O O . GLY A 1 173 ? -8.479 -14.458 -19.807 1.00 63.47 173 GLY A O 1
ATOM 1382 N N . GLU A 1 174 ? -8.659 -16.192 -21.241 1.00 59.72 174 GLU A N 1
ATOM 1383 C CA . GLU A 1 174 ? -10.011 -15.884 -21.723 1.00 59.72 174 GLU A CA 1
ATOM 1384 C C . GLU A 1 174 ? -11.125 -16.373 -20.783 1.00 59.72 174 GLU A C 1
ATOM 1386 O O . GLU A 1 174 ? -12.239 -15.851 -20.817 1.00 59.72 174 GLU A O 1
ATOM 1391 N N . PHE A 1 175 ? -10.834 -17.320 -19.886 1.00 63.81 175 PHE A N 1
ATOM 1392 C CA . PHE A 1 175 ? -11.792 -17.816 -18.902 1.00 63.81 175 PHE A CA 1
ATOM 1393 C C . PHE A 1 175 ? -11.888 -16.843 -17.728 1.00 63.81 175 PHE A C 1
ATOM 1395 O O . PHE A 1 175 ? -11.090 -16.881 -16.791 1.00 63.81 175 PHE A O 1
ATOM 1402 N N . ARG A 1 176 ? -12.875 -15.947 -17.794 1.00 71.56 176 ARG A N 1
ATOM 1403 C CA . ARG A 1 176 ? -13.197 -14.976 -16.741 1.00 71.56 176 ARG A CA 1
ATOM 1404 C C . ARG A 1 176 ? -14.537 -15.338 -16.116 1.00 71.56 176 ARG A C 1
ATOM 1406 O O . ARG A 1 176 ? -15.582 -15.147 -16.731 1.00 71.56 176 ARG A O 1
ATOM 1413 N N . ILE A 1 177 ? -14.484 -15.892 -14.911 1.00 77.62 177 ILE A N 1
ATOM 1414 C CA . ILE A 1 177 ? -15.652 -16.323 -14.139 1.00 77.62 177 ILE A CA 1
ATOM 1415 C C . ILE A 1 177 ? -16.138 -15.172 -13.256 1.00 77.62 177 ILE A C 1
ATOM 1417 O O . ILE A 1 177 ? -17.343 -15.004 -13.068 1.00 77.62 177 ILE A O 1
ATOM 1421 N N . VAL A 1 178 ? -15.216 -14.363 -12.728 1.00 80.88 178 VAL A N 1
ATOM 1422 C CA . VAL A 1 178 ? -15.540 -13.233 -11.852 1.00 80.88 178 VAL A CA 1
ATOM 1423 C C . VAL A 1 178 ? -14.961 -11.915 -12.384 1.00 80.88 178 VAL A C 1
ATOM 1425 O O . VAL A 1 178 ? -14.115 -11.897 -13.275 1.00 80.88 178 VAL A O 1
ATOM 1428 N N . PRO A 1 179 ? -15.437 -10.755 -11.902 1.00 82.62 179 PRO A N 1
ATOM 1429 C CA . PRO A 1 179 ? -14.909 -9.478 -12.365 1.00 82.62 179 PRO A CA 1
ATOM 1430 C C . PRO A 1 179 ? -13.513 -9.184 -11.800 1.00 82.62 179 PRO A C 1
ATOM 1432 O O . PRO A 1 179 ? -13.347 -8.936 -10.606 1.00 82.62 179 PRO A O 1
ATOM 1435 N N . ASN A 1 180 ? -12.511 -9.076 -12.675 1.00 79.12 180 ASN A N 1
ATOM 1436 C CA . ASN A 1 180 ? -11.148 -8.693 -12.282 1.00 79.12 180 ASN A CA 1
ATOM 1437 C C . ASN A 1 180 ? -11.051 -7.319 -11.595 1.00 79.12 180 ASN A C 1
ATOM 1439 O O . ASN A 1 180 ? -10.177 -7.115 -10.756 1.00 79.12 180 ASN A O 1
ATOM 1443 N N . TYR A 1 181 ? -11.970 -6.391 -11.883 1.00 83.62 181 TYR A N 1
ATOM 1444 C CA . TYR A 1 181 ? -12.010 -5.082 -11.221 1.00 83.62 181 TYR A CA 1
ATOM 1445 C C . TYR A 1 181 ? -12.203 -5.169 -9.702 1.00 83.62 181 TYR A C 1
ATOM 1447 O O . TYR A 1 181 ? -11.791 -4.254 -8.993 1.00 83.62 181 TYR A O 1
ATOM 1455 N N . TRP A 1 182 ? -12.772 -6.260 -9.175 1.00 85.19 182 TRP A N 1
ATOM 1456 C CA . TRP A 1 182 ? -12.919 -6.453 -7.727 1.00 85.19 182 TRP A CA 1
ATOM 1457 C C . TRP A 1 182 ? -11.571 -6.496 -7.000 1.00 85.19 182 TRP A C 1
ATOM 1459 O O . TRP A 1 182 ? -11.471 -6.044 -5.858 1.00 85.19 182 TRP A O 1
ATOM 1469 N N . GLN A 1 183 ? -10.513 -6.940 -7.685 1.00 83.19 183 GLN A N 1
ATOM 1470 C CA . GLN A 1 183 ? -9.158 -6.957 -7.136 1.00 83.19 183 GLN A CA 1
ATOM 1471 C C . GLN A 1 183 ? -8.664 -5.558 -6.757 1.00 83.19 183 GLN A C 1
ATOM 1473 O O . GLN A 1 183 ? -7.906 -5.414 -5.800 1.00 83.19 183 GLN A O 1
ATOM 1478 N N . MET A 1 184 ? -9.154 -4.513 -7.434 1.00 85.12 184 MET A N 1
ATOM 1479 C CA . MET A 1 184 ? -8.772 -3.119 -7.185 1.00 85.12 184 MET A CA 1
ATOM 1480 C C . MET A 1 184 ? -9.224 -2.611 -5.807 1.00 85.12 184 MET A C 1
ATOM 1482 O O . MET A 1 184 ? -8.770 -1.560 -5.361 1.00 85.12 184 MET A O 1
ATOM 1486 N N . CYS A 1 185 ? -10.062 -3.362 -5.082 1.00 89.75 185 CYS A N 1
ATOM 1487 C CA . CYS A 1 185 ? -10.426 -3.070 -3.695 1.00 89.75 185 CYS A CA 1
ATOM 1488 C C . CYS A 1 185 ? -9.323 -3.421 -2.675 1.00 89.75 185 CYS A C 1
ATOM 1490 O O . CYS A 1 185 ? -9.476 -3.118 -1.488 1.00 89.75 185 CYS A O 1
ATOM 1492 N N . PHE A 1 186 ? -8.199 -4.018 -3.096 1.00 89.31 186 PHE A N 1
ATOM 1493 C CA . PHE A 1 186 ? -7.107 -4.410 -2.194 1.00 89.31 186 PHE A CA 1
ATOM 1494 C C . PHE A 1 186 ? -6.571 -3.276 -1.294 1.00 89.31 186 PHE A C 1
ATOM 1496 O O . PHE A 1 186 ? -6.270 -3.561 -0.129 1.00 89.31 186 PHE A O 1
ATOM 1503 N N . PRO A 1 187 ? -6.500 -1.993 -1.717 1.00 94.06 187 PRO A N 1
ATOM 1504 C CA . PRO A 1 187 ? -6.011 -0.936 -0.840 1.00 94.06 187 PRO A CA 1
ATOM 1505 C C . PRO A 1 187 ? -6.962 -0.666 0.323 1.00 94.06 187 PRO A C 1
ATOM 1507 O O . PRO A 1 187 ? -6.512 -0.362 1.425 1.00 94.06 187 PRO A O 1
ATOM 1510 N N . ILE A 1 188 ? -8.268 -0.840 0.102 1.00 96.50 188 ILE A N 1
ATOM 1511 C CA . ILE A 1 188 ? -9.306 -0.687 1.125 1.00 96.50 188 ILE A CA 1
ATOM 1512 C C . ILE A 1 188 ? -9.223 -1.837 2.137 1.00 96.50 188 ILE A C 1
ATOM 1514 O O . ILE A 1 188 ? -9.249 -1.590 3.342 1.00 96.50 188 ILE A O 1
ATOM 1518 N N . LEU A 1 189 ? -9.044 -3.081 1.673 1.00 95.44 189 LEU A N 1
ATOM 1519 C CA . LEU A 1 189 ? -8.816 -4.238 2.551 1.00 95.44 189 LEU A CA 1
ATOM 1520 C C . LEU A 1 189 ? -7.615 -4.013 3.477 1.00 95.44 189 LEU A C 1
ATOM 1522 O O . LEU A 1 189 ? -7.703 -4.200 4.693 1.00 95.44 189 LEU A O 1
ATOM 1526 N N . LEU A 1 190 ? -6.490 -3.581 2.912 1.00 95.12 190 LEU A N 1
ATOM 1527 C CA . LEU A 1 190 ? -5.262 -3.356 3.670 1.00 95.12 190 LEU A CA 1
ATOM 1528 C C . LEU A 1 190 ? -5.377 -2.150 4.603 1.00 95.12 190 LEU A C 1
ATOM 1530 O O . LEU A 1 190 ? -4.898 -2.199 5.736 1.00 95.12 190 LEU A O 1
ATOM 1534 N N . TYR A 1 191 ? -6.079 -1.101 4.177 1.00 97.56 191 TYR A N 1
ATOM 1535 C CA . TYR A 1 191 ? -6.421 0.025 5.035 1.00 97.56 191 TYR A CA 1
ATOM 1536 C C . TYR A 1 191 ? -7.213 -0.429 6.270 1.00 97.56 191 TYR A C 1
ATOM 1538 O O . TYR A 1 191 ? -6.807 -0.149 7.401 1.00 97.56 191 TYR A O 1
ATOM 1546 N N . PHE A 1 192 ? -8.299 -1.187 6.080 1.00 97.69 192 PHE A N 1
ATOM 1547 C CA . PHE A 1 192 ? -9.096 -1.708 7.192 1.00 97.69 192 PHE A CA 1
ATOM 1548 C C . PHE A 1 192 ? -8.316 -2.692 8.061 1.00 97.69 192 PHE A C 1
ATOM 1550 O O . PHE A 1 192 ? -8.485 -2.681 9.277 1.00 97.69 192 PHE A O 1
ATOM 1557 N N . THR A 1 193 ? -7.415 -3.484 7.479 1.00 95.38 193 THR A N 1
ATOM 1558 C CA . THR A 1 193 ? -6.504 -4.357 8.238 1.00 95.38 193 THR A CA 1
ATOM 1559 C C . THR A 1 193 ? -5.618 -3.533 9.175 1.00 95.38 193 THR A C 1
ATOM 1561 O O . THR A 1 193 ? -5.510 -3.830 10.364 1.00 95.38 193 THR A O 1
ATOM 1564 N N . GLY A 1 194 ? -5.041 -2.438 8.677 1.00 95.50 194 GLY A N 1
ATOM 1565 C CA . GLY A 1 194 ? -4.267 -1.496 9.482 1.00 95.50 194 GLY A CA 1
ATOM 1566 C C . GLY A 1 194 ? -5.076 -0.838 10.602 1.00 95.50 194 GLY A C 1
ATOM 1567 O O . GLY A 1 194 ? -4.627 -0.778 11.750 1.00 95.50 194 GLY A O 1
ATOM 1568 N N . ALA A 1 195 ? -6.290 -0.384 10.283 1.00 96.81 195 ALA A N 1
ATOM 1569 C CA . ALA A 1 195 ? -7.223 0.167 11.264 1.00 96.81 195 ALA A CA 1
ATOM 1570 C C . ALA A 1 195 ? -7.608 -0.875 12.329 1.00 96.81 195 ALA A C 1
ATOM 1572 O O . ALA A 1 195 ? -7.670 -0.556 13.513 1.00 96.81 195 ALA A O 1
ATOM 1573 N N . TYR A 1 196 ? -7.804 -2.133 11.929 1.00 95.44 196 TYR A N 1
ATOM 1574 C CA . TYR A 1 196 ? -8.157 -3.231 12.826 1.00 95.44 196 TYR A CA 1
ATOM 1575 C C . TYR A 1 196 ? -7.023 -3.512 13.811 1.00 95.44 196 TYR A C 1
ATOM 1577 O O . TYR A 1 196 ? -7.253 -3.593 15.017 1.00 95.44 196 TYR A O 1
ATOM 1585 N N . ILE A 1 197 ? -5.780 -3.566 13.320 1.00 93.12 197 ILE A N 1
ATOM 1586 C CA . ILE A 1 197 ? -4.596 -3.696 14.177 1.00 93.12 197 ILE A CA 1
ATOM 1587 C C . ILE A 1 197 ? -4.551 -2.544 15.185 1.00 93.12 197 ILE A C 1
ATOM 1589 O O . ILE A 1 197 ? -4.321 -2.787 16.368 1.00 93.12 197 ILE A O 1
ATOM 1593 N N . ARG A 1 198 ? -4.823 -1.303 14.751 1.00 93.69 198 ARG A N 1
ATOM 1594 C CA . ARG A 1 198 ? -4.833 -0.141 15.648 1.00 93.69 198 ARG A CA 1
ATOM 1595 C C . ARG A 1 198 ? -5.891 -0.260 16.742 1.00 93.69 198 ARG A C 1
ATOM 1597 O O . ARG A 1 198 ? -5.564 0.030 17.892 1.00 93.69 198 ARG A O 1
ATOM 1604 N N . SER A 1 199 ? -7.113 -0.645 16.383 1.00 92.69 199 SER A N 1
ATOM 1605 C CA . SER A 1 199 ? -8.258 -0.681 17.297 1.00 92.69 199 SER A CA 1
ATOM 1606 C C . SER A 1 199 ? -8.212 -1.851 18.277 1.00 92.69 199 SER A C 1
ATOM 1608 O O . SER A 1 199 ? -8.525 -1.659 19.447 1.00 92.69 199 SER A O 1
ATOM 1610 N N . PHE A 1 200 ? -7.795 -3.038 17.829 1.00 90.75 200 PHE A N 1
ATOM 1611 C CA . PHE A 1 200 ? -7.885 -4.264 18.631 1.00 90.75 200 PHE A CA 1
ATOM 1612 C C . PHE A 1 200 ? -6.545 -4.768 19.172 1.00 90.75 200 PHE A C 1
ATOM 1614 O O . PHE A 1 200 ? -6.556 -5.603 20.071 1.00 90.75 200 PHE A O 1
ATOM 1621 N N . GLN A 1 201 ? -5.408 -4.290 18.643 1.00 87.94 201 GLN A N 1
ATOM 1622 C CA . GLN A 1 201 ? -4.051 -4.692 19.057 1.00 87.94 201 GLN A CA 1
ATOM 1623 C C . GLN A 1 201 ? -3.922 -6.217 19.258 1.00 87.94 201 GLN A C 1
ATOM 1625 O O . GLN A 1 201 ? -3.605 -6.679 20.358 1.00 87.94 201 GLN A O 1
ATOM 1630 N N . PRO A 1 202 ? -4.222 -7.027 18.224 1.00 84.06 202 PRO A N 1
ATOM 1631 C CA . PRO A 1 202 ? -4.324 -8.471 18.378 1.00 84.06 202 PRO A CA 1
ATOM 1632 C C . PRO A 1 202 ? -2.992 -9.078 18.834 1.00 84.06 202 PRO A C 1
ATOM 1634 O O . PRO A 1 202 ? -1.960 -8.928 18.179 1.00 84.06 202 PRO A O 1
ATOM 1637 N N . ALA A 1 203 ? -3.025 -9.821 19.940 1.00 79.56 203 ALA A N 1
ATOM 1638 C CA . ALA A 1 203 ? -1.869 -10.553 20.439 1.00 79.56 203 ALA A CA 1
ATOM 1639 C C . ALA A 1 203 ? -1.713 -11.877 19.676 1.00 79.56 203 ALA A C 1
ATOM 1641 O O . ALA A 1 203 ? -2.323 -12.893 20.015 1.00 79.56 203 ALA A O 1
ATOM 1642 N N . ILE A 1 204 ? -0.892 -11.877 18.625 1.00 77.25 204 ILE A N 1
ATOM 1643 C CA . ILE A 1 204 ? -0.565 -13.093 17.873 1.00 77.25 204 ILE A CA 1
ATOM 1644 C C . ILE A 1 204 ? 0.698 -13.720 18.465 1.00 77.25 204 ILE A C 1
ATOM 1646 O O . ILE A 1 204 ? 1.730 -13.067 18.619 1.00 77.25 204 ILE A O 1
ATOM 1650 N N . ARG A 1 205 ? 0.644 -15.021 18.770 1.00 81.69 205 ARG A N 1
ATOM 1651 C CA . ARG A 1 205 ? 1.834 -15.775 19.189 1.00 81.69 205 ARG A CA 1
ATOM 1652 C C . ARG A 1 205 ? 2.872 -15.740 18.065 1.00 81.69 205 ARG A C 1
ATOM 1654 O O . ARG A 1 205 ? 2.576 -16.177 16.957 1.00 81.69 205 ARG A O 1
ATOM 1661 N N . HIS A 1 206 ? 4.095 -15.298 18.360 1.00 76.75 206 HIS A N 1
ATOM 1662 C CA . HIS A 1 206 ? 5.168 -15.127 17.367 1.00 76.75 206 HIS A CA 1
ATOM 1663 C C . HIS A 1 206 ? 5.398 -16.373 16.494 1.00 76.75 206 HIS A C 1
ATOM 1665 O O . HIS A 1 206 ? 5.580 -16.241 15.291 1.00 76.75 206 HIS A O 1
ATOM 1671 N N . LYS A 1 207 ? 5.296 -17.587 17.057 1.00 78.50 207 LYS A N 1
ATOM 1672 C CA . LYS A 1 207 ? 5.409 -18.845 16.293 1.00 78.50 207 LYS A CA 1
ATOM 1673 C C . LYS A 1 207 ? 4.326 -18.990 15.220 1.00 78.50 207 LYS A C 1
ATOM 1675 O O . LYS A 1 207 ? 4.615 -19.437 14.119 1.00 78.50 207 LYS A O 1
ATOM 1680 N N . VAL A 1 208 ? 3.095 -18.586 15.536 1.00 80.06 208 VAL A N 1
ATOM 1681 C CA . VAL A 1 208 ? 1.964 -18.607 14.596 1.00 80.06 208 VAL A CA 1
ATOM 1682 C C . VAL A 1 208 ? 2.158 -17.545 13.521 1.00 80.06 208 VAL A C 1
ATOM 1684 O O . VAL A 1 208 ? 1.943 -17.828 12.351 1.00 80.06 208 VAL A O 1
ATOM 1687 N N . LEU A 1 209 ? 2.623 -16.349 13.893 1.00 77.19 209 LEU A N 1
ATOM 1688 C CA . LEU A 1 209 ? 2.931 -15.293 12.928 1.00 77.19 209 LEU A CA 1
ATOM 1689 C C . LEU A 1 209 ? 4.029 -15.726 11.948 1.00 77.19 209 LEU A C 1
ATOM 1691 O O . LEU A 1 209 ? 3.862 -15.577 10.744 1.00 77.19 209 LEU A O 1
ATOM 1695 N N . ILE A 1 210 ? 5.121 -16.303 12.455 1.00 75.88 210 ILE A N 1
ATOM 1696 C CA . ILE A 1 210 ? 6.220 -16.822 11.632 1.00 75.88 210 ILE A CA 1
ATOM 1697 C C . ILE A 1 210 ? 5.710 -17.924 10.702 1.00 75.88 210 ILE A C 1
ATOM 1699 O O . ILE A 1 210 ? 5.991 -17.882 9.509 1.00 75.88 210 ILE A O 1
ATOM 1703 N N . ALA A 1 211 ? 4.912 -18.866 11.213 1.00 79.12 211 ALA A N 1
ATOM 1704 C CA . ALA A 1 211 ? 4.316 -19.916 10.394 1.00 79.12 211 ALA A CA 1
ATOM 1705 C C . ALA A 1 211 ? 3.406 -19.346 9.293 1.00 79.12 211 ALA A C 1
ATOM 1707 O O . ALA A 1 211 ? 3.510 -19.775 8.153 1.00 79.12 211 ALA A O 1
ATOM 1708 N N . LEU A 1 212 ? 2.569 -18.347 9.595 1.00 76.31 212 LEU A N 1
ATOM 1709 C CA . LEU A 1 212 ? 1.718 -17.686 8.599 1.00 76.31 212 LEU A CA 1
ATOM 1710 C C . LEU A 1 212 ? 2.540 -16.962 7.531 1.00 76.31 212 LEU A C 1
ATOM 1712 O O . LEU A 1 212 ? 2.238 -17.092 6.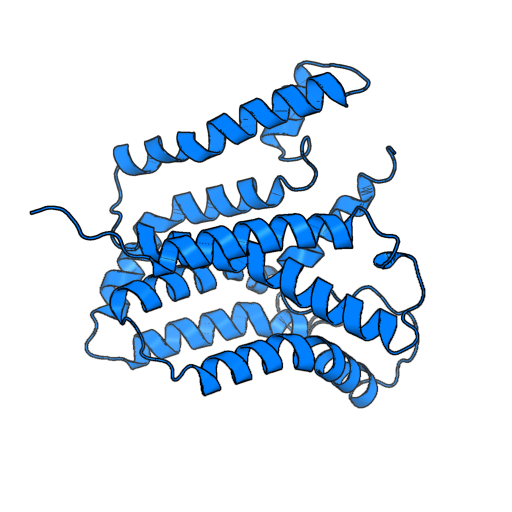351 1.00 76.31 212 LEU A O 1
ATOM 1716 N N . VAL A 1 213 ? 3.591 -16.239 7.925 1.00 72.44 213 VAL A N 1
ATOM 1717 C CA . VAL A 1 213 ? 4.493 -15.553 6.988 1.00 72.44 213 VAL A CA 1
ATOM 1718 C C . VAL A 1 213 ? 5.197 -16.565 6.084 1.00 72.44 213 VAL A C 1
ATOM 1720 O O . VAL A 1 213 ? 5.188 -16.400 4.869 1.00 72.44 213 VAL A O 1
ATOM 1723 N N . ILE A 1 214 ? 5.739 -17.646 6.652 1.00 71.00 214 ILE A N 1
ATOM 1724 C CA . ILE A 1 214 ? 6.363 -18.731 5.885 1.00 71.00 214 ILE A CA 1
ATOM 1725 C C . ILE A 1 214 ? 5.341 -19.369 4.944 1.00 71.00 214 ILE A C 1
ATOM 1727 O O . ILE A 1 214 ? 5.637 -19.525 3.768 1.00 71.00 214 ILE A O 1
ATOM 1731 N N . CYS A 1 215 ? 4.129 -19.673 5.411 1.00 69.88 215 CYS A N 1
ATOM 1732 C CA . CYS A 1 215 ? 3.063 -20.208 4.569 1.00 69.88 215 CYS A CA 1
ATOM 1733 C C . CYS A 1 215 ? 2.724 -19.261 3.413 1.00 69.88 215 CYS A C 1
ATOM 1735 O O . CYS A 1 215 ? 2.667 -19.707 2.277 1.00 69.88 215 CYS A O 1
ATOM 1737 N N . VAL A 1 216 ? 2.555 -17.961 3.657 1.00 69.12 216 VAL A N 1
ATOM 1738 C CA . VAL A 1 216 ? 2.265 -16.991 2.588 1.00 69.12 216 VAL A CA 1
ATOM 1739 C C . VAL A 1 216 ? 3.406 -16.935 1.567 1.00 69.12 216 VAL A C 1
ATOM 1741 O O . VAL A 1 216 ? 3.141 -16.946 0.373 1.00 69.12 216 VAL A O 1
ATOM 1744 N N . ILE A 1 217 ? 4.667 -16.952 2.006 1.00 65.69 217 ILE A N 1
ATOM 1745 C CA . ILE A 1 217 ? 5.832 -16.902 1.107 1.00 65.69 217 ILE A CA 1
ATOM 1746 C C . ILE A 1 217 ? 5.990 -18.202 0.307 1.00 65.69 217 ILE A C 1
ATOM 1748 O O . ILE A 1 217 ? 6.189 -18.167 -0.905 1.00 65.69 217 ILE A O 1
ATOM 1752 N N . TYR A 1 218 ? 5.922 -19.350 0.986 1.00 60.38 218 TYR A N 1
ATOM 1753 C CA . TYR A 1 218 ? 6.279 -20.651 0.420 1.00 60.38 218 TYR A CA 1
ATOM 1754 C C . TYR A 1 218 ? 5.118 -21.384 -0.225 1.00 60.38 218 TYR A C 1
ATOM 1756 O O . TYR A 1 218 ? 5.364 -22.188 -1.112 1.00 60.38 218 TYR A O 1
ATOM 1764 N N . LEU A 1 219 ? 3.876 -21.158 0.200 1.00 58.75 219 LEU A N 1
ATOM 1765 C CA . LEU A 1 219 ? 2.720 -21.830 -0.387 1.00 58.75 219 LEU A CA 1
ATOM 1766 C C . LEU A 1 219 ? 2.157 -21.057 -1.578 1.00 58.75 219 LEU A C 1
ATOM 1768 O O . LEU A 1 219 ? 1.556 -21.672 -2.449 1.00 58.75 219 LEU A O 1
ATOM 1772 N N . GLN A 1 220 ? 2.399 -19.748 -1.688 1.00 60.97 220 GLN A N 1
ATOM 1773 C CA . GLN A 1 220 ? 1.882 -18.941 -2.796 1.00 60.97 220 GLN A CA 1
ATOM 1774 C C . GLN A 1 220 ? 2.324 -19.470 -4.170 1.00 60.97 220 GLN A C 1
ATOM 1776 O O . GLN A 1 220 ? 1.497 -19.602 -5.065 1.00 60.97 220 GLN A O 1
ATOM 1781 N N . TYR A 1 221 ? 3.604 -19.795 -4.353 1.00 55.25 221 TYR A N 1
ATOM 1782 C CA . TYR A 1 221 ? 4.135 -20.218 -5.654 1.00 55.25 221 TYR A CA 1
ATOM 1783 C C . TYR A 1 221 ? 3.782 -21.680 -6.029 1.00 55.25 221 TYR A C 1
ATOM 1785 O O . TYR A 1 221 ? 3.206 -21.898 -7.097 1.00 55.25 221 TYR A O 1
ATOM 1793 N N . PRO A 1 222 ? 4.036 -22.696 -5.177 1.00 52.88 222 PRO A N 1
ATOM 1794 C CA . PRO A 1 222 ? 3.707 -24.086 -5.477 1.00 52.88 222 PRO A CA 1
ATOM 1795 C C . PRO A 1 222 ? 2.214 -24.408 -5.383 1.00 52.88 222 PRO A C 1
ATOM 1797 O O . PRO A 1 222 ? 1.780 -25.238 -6.167 1.00 52.88 222 PRO A O 1
ATOM 1800 N N . ILE A 1 223 ? 1.398 -23.776 -4.521 1.00 57.25 223 ILE A N 1
ATOM 1801 C CA . ILE A 1 223 ? -0.063 -24.016 -4.541 1.00 57.25 223 ILE A CA 1
ATOM 1802 C C . ILE A 1 223 ? -0.659 -23.480 -5.837 1.00 57.25 223 ILE A C 1
ATOM 1804 O O . ILE A 1 223 ? -1.420 -24.187 -6.489 1.00 57.25 223 ILE A O 1
ATOM 1808 N N . VAL A 1 224 ? -0.289 -22.266 -6.251 1.00 55.28 224 VAL A N 1
ATOM 1809 C CA . VAL A 1 224 ? -0.778 -21.705 -7.517 1.00 55.28 224 VAL A CA 1
ATOM 1810 C C . VAL A 1 224 ? -0.318 -22.565 -8.698 1.00 55.28 224 VAL A C 1
ATOM 1812 O O . VAL A 1 224 ? -1.126 -22.849 -9.576 1.00 55.28 224 VAL A O 1
ATOM 1815 N N . ASN A 1 225 ? 0.926 -23.056 -8.706 1.00 52.88 225 ASN A N 1
ATOM 1816 C CA . ASN A 1 225 ? 1.416 -23.956 -9.758 1.00 52.88 225 ASN A CA 1
ATOM 1817 C C . ASN A 1 225 ? 0.807 -25.367 -9.715 1.00 52.88 225 ASN A C 1
ATOM 1819 O O . ASN A 1 225 ? 0.491 -25.932 -10.757 1.00 52.88 225 ASN A O 1
ATOM 1823 N N . TYR A 1 226 ? 0.568 -25.933 -8.536 1.00 52.28 226 TYR A N 1
ATOM 1824 C CA . TYR A 1 226 ? -0.075 -27.237 -8.378 1.00 52.28 226 TYR A CA 1
ATOM 1825 C C . TYR A 1 226 ? -1.554 -27.189 -8.790 1.00 52.28 226 TYR A C 1
ATOM 1827 O O . TYR A 1 226 ? -2.011 -28.029 -9.563 1.00 52.28 226 TYR A O 1
ATOM 1835 N N . LEU A 1 227 ? -2.289 -26.149 -8.374 1.00 54.69 227 LEU A N 1
ATOM 1836 C CA . LEU A 1 227 ? -3.650 -25.873 -8.851 1.00 54.69 227 LEU A CA 1
ATOM 1837 C C . LEU A 1 227 ? -3.686 -25.527 -10.349 1.00 54.69 227 LEU A C 1
ATOM 1839 O O . LEU A 1 227 ? -4.739 -25.628 -10.979 1.00 54.69 227 LEU A O 1
ATOM 1843 N N . LYS A 1 228 ? -2.568 -25.088 -10.947 1.00 55.78 228 LYS A N 1
ATOM 1844 C CA . LYS A 1 228 ? -2.454 -24.935 -12.404 1.00 55.78 228 LYS A CA 1
ATOM 1845 C C . LYS A 1 228 ? -2.426 -26.282 -13.114 1.00 55.78 228 LYS A C 1
ATOM 1847 O O . LYS A 1 228 ? -3.227 -26.468 -14.019 1.00 55.78 228 LYS A O 1
ATOM 1852 N N . ILE A 1 229 ? -1.580 -27.203 -12.656 1.00 53.88 229 ILE A N 1
ATOM 1853 C CA . ILE A 1 229 ? -1.381 -28.522 -13.273 1.00 53.88 229 ILE A CA 1
ATOM 1854 C C . ILE A 1 229 ? -2.584 -29.453 -13.039 1.00 53.88 229 ILE A C 1
ATOM 1856 O O . ILE A 1 229 ? -2.969 -30.196 -13.935 1.00 53.88 229 ILE A O 1
ATOM 1860 N N . GLY A 1 230 ? -3.195 -29.416 -11.850 1.00 49.56 230 GLY A N 1
ATOM 1861 C CA . GLY A 1 230 ? -4.217 -30.392 -11.452 1.00 49.56 230 GLY A CA 1
ATOM 1862 C C . GLY A 1 230 ? -5.641 -30.144 -11.966 1.00 49.56 230 GLY A C 1
ATOM 1863 O O . GLY A 1 230 ? -6.440 -31.074 -11.955 1.00 49.56 230 GLY A O 1
ATOM 1864 N N . ILE A 1 231 ? -5.986 -28.921 -12.387 1.00 52.41 231 ILE A N 1
ATOM 1865 C CA . ILE A 1 231 ? -7.374 -28.567 -12.758 1.00 52.41 231 ILE A CA 1
ATOM 1866 C C . ILE A 1 231 ? -7.571 -28.533 -14.280 1.00 52.41 231 ILE A C 1
ATOM 1868 O O . ILE A 1 231 ? -8.656 -28.842 -14.762 1.00 52.41 231 ILE A O 1
ATOM 1872 N N . ILE A 1 232 ? -6.544 -28.171 -15.053 1.00 48.44 232 ILE A N 1
ATOM 1873 C CA . ILE A 1 232 ? -6.634 -28.033 -16.511 1.00 48.44 232 ILE A CA 1
ATOM 1874 C C . ILE A 1 232 ? -5.265 -28.431 -17.059 1.00 48.44 232 ILE A C 1
ATOM 1876 O O . ILE A 1 232 ? -4.302 -27.701 -16.850 1.00 48.44 232 ILE A O 1
ATOM 1880 N N . GLY A 1 233 ? -5.153 -29.610 -17.674 1.00 42.88 233 GLY A N 1
ATOM 1881 C CA . GLY A 1 233 ? -3.894 -30.215 -18.131 1.00 42.88 233 GLY A CA 1
ATOM 1882 C C . GLY A 1 233 ? -3.198 -29.465 -19.273 1.00 42.88 233 GLY A C 1
ATOM 1883 O O . GLY A 1 233 ? -3.051 -30.006 -20.361 1.00 42.88 233 GLY A O 1
ATOM 1884 N N . GLY A 1 234 ? -2.775 -28.226 -19.032 1.00 41.03 234 GLY A N 1
ATOM 1885 C CA . GLY A 1 234 ? -2.004 -27.396 -19.948 1.00 41.03 234 GLY A CA 1
ATOM 1886 C C . GLY A 1 234 ? -0.620 -27.141 -19.375 1.00 41.03 234 GLY A C 1
ATOM 1887 O O . GLY A 1 234 ? -0.423 -26.215 -18.589 1.00 41.03 234 GLY A O 1
ATOM 1888 N N . GLY A 1 235 ? 0.340 -27.980 -19.757 1.00 44.31 235 GLY A N 1
ATOM 1889 C CA . GLY A 1 235 ? 1.729 -27.559 -19.784 1.00 44.31 235 GLY A CA 1
ATOM 1890 C C . GLY A 1 235 ? 1.918 -26.739 -21.047 1.00 44.31 235 GLY A C 1
ATOM 1891 O O . GLY A 1 235 ? 1.823 -27.312 -22.117 1.00 44.31 235 GLY A O 1
ATOM 1892 N N . GLU A 1 236 ? 2.107 -25.428 -20.920 1.00 35.16 236 GLU A N 1
ATOM 1893 C CA . GLU A 1 236 ? 2.900 -24.604 -21.839 1.00 35.16 236 GLU A CA 1
ATOM 1894 C C . GLU A 1 236 ? 2.871 -23.136 -21.398 1.00 35.16 236 GLU A C 1
ATOM 1896 O O . GLU A 1 236 ? 1.845 -22.602 -20.984 1.00 35.16 236 GLU A O 1
ATOM 1901 N N . SER A 1 237 ? 4.037 -22.497 -21.504 1.00 32.03 237 SER A N 1
ATOM 1902 C CA . SER A 1 237 ? 4.354 -21.103 -21.172 1.00 32.03 237 SER A CA 1
ATOM 1903 C C . SE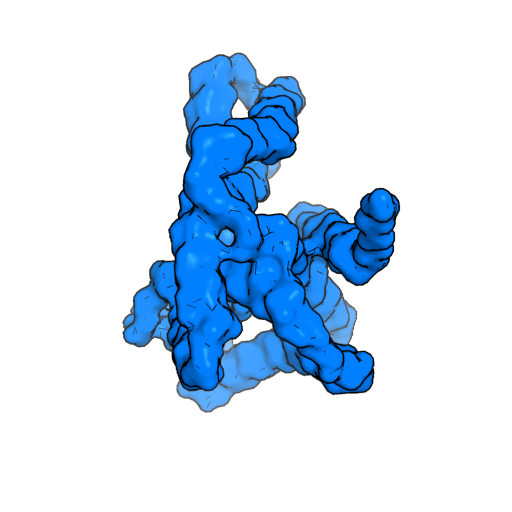R A 1 237 ? 4.265 -20.717 -19.687 1.00 32.03 237 SER A C 1
ATOM 1905 O O . SER A 1 237 ? 3.212 -20.495 -19.089 1.00 32.03 237 SER A O 1
ATOM 1907 N N . ALA A 1 238 ? 5.446 -20.587 -19.083 1.00 36.06 238 ALA A N 1
ATOM 1908 C CA . ALA A 1 238 ? 5.647 -19.881 -17.830 1.00 36.06 238 ALA A CA 1
ATOM 1909 C C . ALA A 1 238 ? 5.391 -18.378 -18.039 1.00 36.06 238 ALA A C 1
ATOM 1911 O O . ALA A 1 238 ? 6.325 -17.584 -18.090 1.00 36.06 238 ALA A O 1
ATOM 1912 N N . GLU A 1 239 ? 4.127 -17.971 -18.165 1.00 34.31 239 GLU A N 1
ATOM 1913 C CA . GLU A 1 239 ? 3.799 -16.563 -17.972 1.00 34.31 239 GLU A CA 1
ATOM 1914 C C . GLU A 1 239 ? 4.093 -16.179 -16.510 1.00 34.31 239 GLU A C 1
ATOM 1916 O O . GLU A 1 239 ? 3.697 -16.911 -15.585 1.00 34.31 239 GLU A O 1
ATOM 1921 N N . PRO A 1 240 ? 4.796 -15.056 -16.267 1.00 36.09 240 PRO A N 1
ATOM 1922 C CA . PRO A 1 240 ? 5.138 -14.619 -14.925 1.00 36.09 240 PRO A CA 1
ATOM 1923 C C . PRO A 1 240 ? 3.873 -14.491 -14.074 1.00 36.09 240 PRO A C 1
ATOM 1925 O O . PRO A 1 240 ? 2.903 -13.811 -14.402 1.00 36.09 240 PRO A O 1
ATOM 1928 N N . ILE A 1 241 ? 3.885 -15.214 -12.958 1.00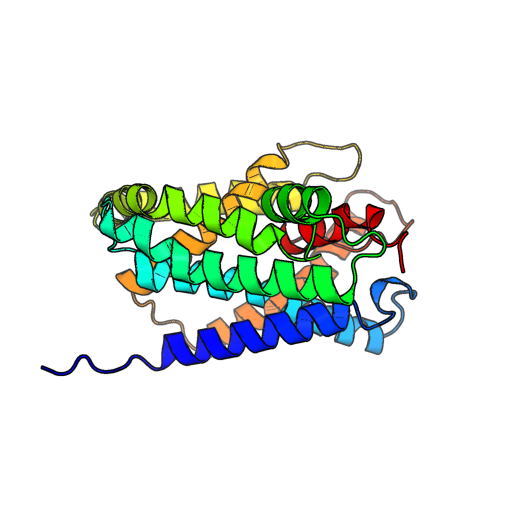 39.34 241 ILE A N 1
ATOM 1929 C CA . ILE A 1 241 ? 2.767 -15.351 -12.031 1.00 39.34 241 ILE A CA 1
ATOM 1930 C C . ILE A 1 241 ? 2.560 -14.021 -11.309 1.00 39.34 241 ILE A C 1
ATOM 1932 O O . ILE A 1 241 ? 3.210 -13.737 -10.306 1.00 39.34 241 ILE A O 1
ATOM 1936 N N . TRP A 1 242 ? 1.603 -13.229 -11.786 1.00 39.56 242 TRP A N 1
ATOM 1937 C CA . TRP A 1 242 ? 1.086 -12.039 -11.098 1.00 39.56 242 TRP A CA 1
ATOM 1938 C C . TRP A 1 242 ? 0.024 -12.375 -10.029 1.00 39.56 242 TRP A C 1
ATOM 1940 O O . TRP A 1 242 ? -0.662 -11.505 -9.499 1.00 39.56 242 TRP A O 1
ATOM 1950 N N . THR A 1 243 ? -0.130 -13.662 -9.713 1.00 34.22 243 THR A N 1
ATOM 1951 C CA . THR A 1 243 ? -1.391 -14.274 -9.277 1.00 34.22 243 THR A CA 1
ATOM 1952 C C . THR A 1 243 ? -1.712 -14.178 -7.785 1.00 34.22 243 THR A C 1
ATOM 1954 O O . THR A 1 243 ? -2.628 -14.858 -7.356 1.00 34.22 243 THR A O 1
ATOM 1957 N N . VAL A 1 244 ? -1.052 -13.355 -6.962 1.00 38.16 244 VAL A N 1
ATOM 1958 C CA . VAL A 1 244 ? -1.598 -13.129 -5.596 1.00 38.16 244 VAL A CA 1
ATOM 1959 C C . VAL A 1 244 ? -1.604 -11.686 -5.113 1.00 38.16 244 VAL A C 1
ATOM 1961 O O . VAL A 1 244 ? -2.321 -11.418 -4.163 1.00 38.16 244 VAL A O 1
ATOM 1964 N N . LEU A 1 245 ? -0.993 -10.705 -5.776 1.00 38.69 245 LEU A N 1
ATOM 1965 C CA . LEU A 1 245 ? -1.330 -9.307 -5.484 1.00 38.69 245 LEU A CA 1
ATOM 1966 C C . LEU A 1 245 ? -1.241 -8.466 -6.754 1.00 38.69 245 LEU A C 1
ATOM 1968 O O . LEU A 1 245 ? -0.190 -8.379 -7.386 1.00 38.69 245 LEU A O 1
ATOM 1972 N N . CYS A 1 246 ? -2.355 -7.800 -7.059 1.00 36.59 246 CYS A N 1
ATOM 1973 C CA . CYS A 1 246 ? -2.575 -6.801 -8.110 1.00 36.59 246 CYS A CA 1
ATOM 1974 C C . CYS A 1 246 ? -1.391 -5.833 -8.343 1.00 36.59 246 CYS A C 1
ATOM 1976 O O . CYS A 1 246 ? -1.196 -5.358 -9.456 1.00 36.59 246 CYS A O 1
ATOM 1978 N N . VAL A 1 247 ? -0.571 -5.595 -7.311 1.00 36.38 247 VAL A N 1
ATOM 1979 C CA . VAL A 1 247 ? 0.689 -4.823 -7.313 1.00 36.38 247 VAL A CA 1
ATOM 1980 C C . VAL A 1 247 ? 1.602 -5.182 -8.483 1.00 36.38 247 VAL A C 1
ATOM 1982 O O . VAL A 1 247 ? 2.253 -4.324 -9.066 1.00 36.38 247 VAL A O 1
ATOM 1985 N N . ALA A 1 248 ? 1.660 -6.463 -8.820 1.00 32.31 248 ALA A N 1
ATOM 1986 C CA . ALA A 1 248 ? 2.659 -6.971 -9.729 1.00 32.31 248 ALA A CA 1
ATOM 1987 C C . ALA A 1 248 ? 2.145 -6.925 -11.194 1.00 32.31 248 ALA A C 1
ATOM 1989 O O . ALA A 1 248 ? 2.888 -6.510 -12.077 1.00 32.31 248 ALA A O 1
ATOM 1990 N N . LYS A 1 249 ? 0.843 -7.171 -11.438 1.00 35.34 249 LYS A N 1
ATOM 1991 C CA . LYS A 1 249 ? 0.208 -6.946 -12.756 1.00 35.34 249 LYS A CA 1
ATOM 1992 C C . LYS A 1 249 ? 0.131 -5.456 -13.130 1.00 35.34 249 LYS A C 1
ATOM 1994 O O . LYS A 1 249 ? 0.387 -5.095 -14.271 1.00 35.34 249 LYS A O 1
ATOM 1999 N N . LEU A 1 250 ? -0.107 -4.578 -12.150 1.00 34.38 250 LEU A N 1
ATOM 2000 C CA . LEU A 1 250 ? -0.021 -3.122 -12.345 1.00 34.38 250 LEU A CA 1
ATOM 2001 C C . LEU A 1 250 ? 1.406 -2.657 -12.690 1.00 34.38 250 LEU A C 1
ATOM 2003 O O . LEU A 1 250 ? 1.559 -1.698 -13.431 1.00 34.38 250 LEU A O 1
ATOM 2007 N N . CYS A 1 251 ? 2.444 -3.356 -12.217 1.00 34.53 251 CYS A N 1
ATOM 2008 C CA . CYS A 1 251 ? 3.828 -3.140 -12.661 1.00 34.53 251 CYS A CA 1
ATOM 2009 C C . CYS A 1 251 ? 4.138 -3.742 -14.048 1.00 34.53 251 CYS A C 1
ATOM 2011 O O . CYS A 1 251 ? 5.183 -3.428 -14.609 1.00 34.53 251 CYS A O 1
ATOM 2013 N N . SER A 1 252 ? 3.309 -4.648 -14.580 1.00 32.53 252 SER A N 1
ATOM 2014 C CA . SER A 1 252 ? 3.607 -5.403 -15.808 1.00 32.53 252 SER A CA 1
ATOM 2015 C C . SER A 1 252 ? 2.952 -4.855 -17.061 1.00 32.53 252 SER A C 1
ATOM 2017 O O . SER A 1 252 ? 3.490 -5.019 -18.155 1.00 32.53 252 SER A O 1
ATOM 2019 N N . ASP A 1 253 ? 1.797 -4.211 -16.907 1.00 32.44 253 ASP A N 1
ATOM 2020 C CA . ASP A 1 253 ? 1.081 -3.587 -18.022 1.00 32.44 253 ASP A CA 1
ATOM 2021 C C . ASP A 1 253 ? 1.813 -2.323 -18.540 1.00 32.44 253 ASP A C 1
ATOM 2023 O O . ASP A 1 253 ? 1.504 -1.829 -19.620 1.00 32.44 253 ASP A O 1
ATOM 2027 N N . ASP A 1 254 ? 2.874 -1.879 -17.848 1.00 38.75 254 ASP A N 1
ATOM 2028 C CA . ASP A 1 254 ? 3.856 -0.877 -18.303 1.00 38.75 254 ASP A CA 1
ATOM 2029 C C . ASP A 1 254 ? 4.945 -1.451 -19.237 1.00 38.75 254 ASP A C 1
ATOM 2031 O O . ASP A 1 254 ? 5.946 -0.796 -19.543 1.00 38.75 254 ASP A O 1
ATOM 2035 N N . THR A 1 255 ? 4.767 -2.667 -19.764 1.00 33.22 255 THR A N 1
ATOM 2036 C CA . THR A 1 255 ? 5.704 -3.244 -20.746 1.00 33.22 255 THR A CA 1
ATOM 2037 C C . THR A 1 255 ? 5.729 -2.523 -22.094 1.00 33.22 255 THR A C 1
ATOM 2039 O O . THR A 1 255 ? 6.688 -2.690 -22.846 1.00 33.22 255 THR A O 1
ATOM 2042 N N . SER A 1 256 ? 4.781 -1.621 -22.370 1.00 28.86 256 SER A N 1
ATOM 2043 C CA . SER A 1 256 ? 4.889 -0.696 -23.506 1.00 28.86 256 SER A CA 1
ATOM 2044 C C . SER A 1 256 ? 5.924 0.424 -23.309 1.00 28.86 256 SER A C 1
ATOM 2046 O O . SER A 1 256 ? 6.203 1.148 -24.259 1.00 28.86 256 SER A O 1
ATOM 2048 N N . ILE A 1 257 ? 6.504 0.588 -22.110 1.00 33.22 257 ILE A N 1
ATOM 2049 C CA . ILE A 1 257 ? 7.511 1.630 -21.822 1.00 33.22 257 ILE A CA 1
ATOM 2050 C C . ILE A 1 257 ? 8.951 1.092 -21.943 1.00 33.22 257 ILE A C 1
ATOM 2052 O O . ILE A 1 257 ? 9.882 1.864 -22.158 1.00 33.22 257 ILE A O 1
ATOM 2056 N N . TYR A 1 258 ? 9.153 -0.231 -21.950 1.00 30.14 258 TYR A N 1
ATOM 2057 C CA . TYR A 1 258 ? 10.473 -0.833 -22.198 1.00 30.14 258 TYR A CA 1
ATOM 2058 C C . TYR A 1 258 ? 10.901 -0.833 -23.679 1.00 30.14 258 TYR A C 1
ATOM 2060 O O . TYR A 1 258 ? 11.918 -1.428 -24.012 1.00 30.14 258 TYR A O 1
ATOM 2068 N N . GLN A 1 259 ? 10.174 -0.147 -24.571 1.00 25.73 259 GLN A N 1
ATOM 2069 C CA . GLN A 1 259 ? 10.662 0.148 -25.928 1.00 25.73 259 GLN A CA 1
ATOM 2070 C C . GLN A 1 259 ? 11.552 1.402 -26.012 1.00 25.73 259 GLN A C 1
ATOM 2072 O O . GLN A 1 259 ? 12.005 1.740 -27.102 1.00 25.73 259 GLN A O 1
ATOM 2077 N N . PHE A 1 260 ? 11.829 2.079 -24.892 1.00 24.62 260 PHE A N 1
ATOM 2078 C CA . PHE A 1 260 ? 12.710 3.254 -24.855 1.00 24.62 260 PHE A CA 1
ATOM 2079 C C . PHE A 1 260 ? 13.858 3.139 -23.838 1.00 24.62 260 PHE A C 1
ATOM 2081 O O . PHE A 1 260 ? 14.257 4.134 -23.233 1.00 24.62 260 PHE A O 1
ATOM 2088 N N . ILE A 1 261 ? 14.410 1.932 -23.678 1.00 29.14 261 ILE A N 1
ATOM 2089 C CA . ILE A 1 261 ? 15.793 1.732 -23.215 1.00 29.14 261 ILE A CA 1
ATOM 2090 C C . ILE A 1 261 ? 16.544 0.978 -24.306 1.00 29.14 261 ILE A C 1
ATOM 2092 O O . ILE A 1 261 ? 15.997 -0.049 -24.766 1.00 29.14 261 ILE A O 1
#

pLDDT: mean 78.25, std 19.36, range [24.62, 97.69]

Radius of gyration: 20.26 Å; chains: 1; bounding box: 40×52×55 Å

Secondary structure (DSSP, 8-state):
---PPPHHHHHHHHHHHHHHHHHHHHHHSSGGGTS---HHHHHHHHHHHHHHHHHHHHHHHHHHHHHHTT--S-HHHHHTTHHHHHHHHHHHHHHHHHH-SS--HHHHHHHHHTT-SSTTTHHHHHHHHHHHHHHHHHHHHHHHHT-S-HHHHHHHHHHHHHHHHHHHHH-BTTB--S-GGGGGGHHHHHHHHHHHHHHH-----HHHHHHHHHHHHHHHHHHHHHHHHHHS----------TT-THHHHTTGGGGSGGG-

Foldseek 3Di:
DDDDDDVVLVVLLVLLVVLQVVLCCLPPVDCLQVDDQDDPVNVVSQLSNCLSLVRNLLSVLLSLLQVLLPPADDPVLVVCLCVVVVVLLVVLVVLLVVPPPVSDPVCSVVCSVVLNSDLQSVSVVLVNVVSVCSNVLSVVCCDQVPDPDVVSVVVVLVQLCCLQQVQLQQDDDPRGPDDPVSNSCSSSNSSVNSNCCNSPVDDDDVVVVVVVSCCSSNVVPVVSVVSVCPPDPDPDDPDPRPRGHPSVVSSVVCPVVVVRD

Sequence (261 aa):
MMKQREIGPDIIRTLAIVCVVCGHFFTVNTPYNQVLFEGGGMLLQGCLKAFFCNLGVPLFLMLTGYFNCKKEFSSKYYSNIKRVLIPYAIISVLTWAVLSTNHSIKELILATLGYKIIGYAWYVEMFIGLYLCVPFLNMVVEKVFNSDDKKLIYGLFVVLIFMTSLPPLVDRGEFRIVPNYWQMCFPILLYFTGAYIRSFQPAIRHKVLIALVICVIYLQYPIVNYLKIGIIGGGESAEPIWTVLCVAKLCSDDTSIYQFI